Protein AF-A0A7Y2EQH0-F1 (afdb_monomer_lite)

Secondary structure (DSSP, 8-state):
----S--EEEEETTSS-EEEEEEEEEE--SS--------SSSS----S----SS---SEETTEE---EEEEEEE-HHHHHHSPSEEEEEEEEEEEEE-SSS--EEEEEEEEEEEEE----EEEES----------SS-S--EEEEEEEEEETTSEEEEEEEES---TT-TT-EEEEESSSTT-EEEEEEEEESSS-SSS-PEEE-TT-EEEEEE-BS-TT--S--EEEEEEE-S-TTTSPSS-EE--EEEEEEE-

Radius of gyration: 31.22 Å; chains: 1; bounding box: 58×55×80 Å

Structure (mmCIF, N/CA/C/O backbone):
data_AF-A0A7Y2EQH0-F1
#
_entry.id   AF-A0A7Y2EQH0-F1
#
loop_
_atom_site.group_PDB
_atom_site.id
_atom_site.type_symbol
_atom_site.label_atom_id
_atom_site.label_alt_id
_atom_site.label_comp_id
_atom_site.label_asym_id
_atom_site.label_entity_id
_atom_site.label_seq_id
_atom_site.pdbx_PDB_ins_code
_atom_site.Cartn_x
_atom_site.Cartn_y
_atom_site.Cartn_z
_atom_site.occupancy
_atom_site.B_iso_or_equiv
_atom_site.auth_seq_id
_atom_site.auth_comp_id
_atom_site.auth_asym_id
_atom_site.auth_atom_id
_atom_site.pdbx_PDB_model_num
ATOM 1 N N . MET A 1 1 ? 9.512 11.138 -44.621 1.00 32.75 1 MET A N 1
ATOM 2 C CA . MET A 1 1 ? 9.714 10.532 -43.293 1.00 32.75 1 MET A CA 1
ATOM 3 C C . MET A 1 1 ? 10.757 9.442 -43.478 1.00 32.75 1 MET A C 1
ATOM 5 O O . MET A 1 1 ? 10.488 8.490 -44.196 1.00 32.75 1 MET A O 1
ATOM 9 N N . THR A 1 2 ? 11.977 9.652 -42.990 1.00 33.66 2 THR A N 1
ATOM 10 C CA . THR A 1 2 ? 13.095 8.702 -43.129 1.00 33.66 2 THR A CA 1
ATOM 11 C C . THR A 1 2 ? 13.553 8.309 -41.736 1.00 33.66 2 THR A C 1
ATOM 13 O O . THR A 1 2 ? 14.092 9.143 -41.011 1.00 33.66 2 THR A O 1
ATOM 16 N N . THR A 1 3 ? 13.319 7.056 -41.368 1.00 39.16 3 THR A N 1
ATOM 17 C CA . THR A 1 3 ? 13.950 6.399 -40.224 1.00 39.16 3 THR A CA 1
ATOM 18 C C . THR A 1 3 ? 15.384 6.063 -40.619 1.00 39.16 3 THR A C 1
ATOM 20 O O . THR A 1 3 ? 15.598 5.401 -41.629 1.00 39.16 3 THR A O 1
ATOM 23 N N . GLY A 1 4 ? 16.379 6.557 -39.884 1.00 43.75 4 GLY A N 1
ATOM 24 C CA . GLY A 1 4 ? 17.756 6.105 -40.081 1.00 43.75 4 GLY A CA 1
ATOM 25 C C . GLY A 1 4 ? 17.911 4.691 -39.521 1.00 43.75 4 GLY A C 1
ATOM 26 O O . GLY A 1 4 ? 17.622 4.480 -38.348 1.00 43.75 4 GLY A O 1
ATOM 27 N N . ASP A 1 5 ? 18.400 3.744 -40.324 1.00 42.84 5 ASP A N 1
ATOM 28 C CA . ASP A 1 5 ? 18.557 2.315 -39.974 1.00 42.84 5 ASP A CA 1
ATOM 29 C C . ASP A 1 5 ? 19.666 2.020 -38.933 1.00 42.84 5 ASP A C 1
ATOM 31 O O . ASP A 1 5 ? 20.125 0.887 -38.779 1.00 42.84 5 ASP A O 1
ATOM 35 N N . GLY A 1 6 ? 20.127 3.030 -38.191 1.00 53.28 6 GLY A N 1
ATOM 36 C CA . GLY A 1 6 ? 20.998 2.826 -37.039 1.00 53.28 6 GLY A CA 1
ATOM 37 C C . GLY A 1 6 ? 20.164 2.418 -35.830 1.00 53.28 6 GLY A C 1
ATOM 38 O O . GLY A 1 6 ? 19.443 3.250 -35.287 1.00 53.28 6 GLY A O 1
ATO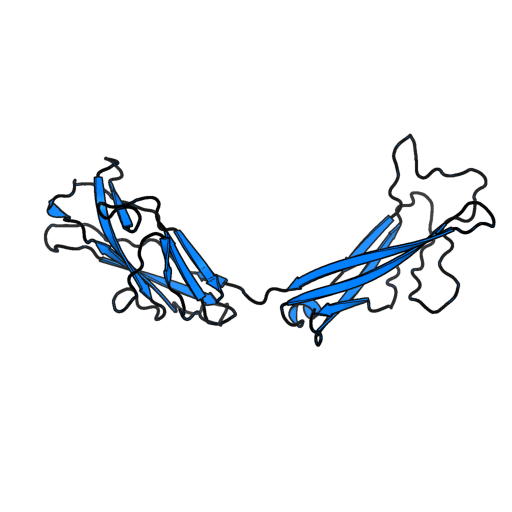M 39 N N . GLN A 1 7 ? 20.262 1.164 -35.383 1.00 63.31 7 GLN A N 1
ATOM 40 C CA . GLN A 1 7 ? 19.663 0.755 -34.110 1.00 63.31 7 GLN A CA 1
ATOM 41 C C . GLN A 1 7 ? 20.407 1.445 -32.963 1.00 63.31 7 GLN A C 1
ATOM 43 O O . GLN A 1 7 ? 21.498 1.027 -32.570 1.00 63.31 7 GLN A O 1
ATOM 48 N N . PHE A 1 8 ? 19.835 2.525 -32.435 1.00 81.81 8 PHE A N 1
ATOM 49 C CA . PHE A 1 8 ? 20.315 3.115 -31.196 1.00 81.81 8 PHE A CA 1
ATOM 50 C C . PHE A 1 8 ? 19.931 2.211 -30.028 1.00 81.81 8 PHE A C 1
ATOM 52 O O . PHE A 1 8 ? 18.927 1.503 -30.089 1.00 81.81 8 PHE A O 1
ATOM 59 N N . GLN A 1 9 ? 20.738 2.203 -28.969 1.00 89.00 9 GLN A N 1
ATOM 60 C CA . GLN A 1 9 ? 20.537 1.299 -27.840 1.00 89.00 9 GLN A CA 1
ATOM 61 C C . GLN A 1 9 ? 20.786 2.023 -26.522 1.00 89.00 9 GLN A C 1
ATOM 63 O O . GLN A 1 9 ? 21.746 2.787 -26.385 1.00 89.00 9 GLN A O 1
ATOM 68 N N . LEU A 1 10 ? 19.934 1.756 -25.538 1.00 89.12 10 LEU A N 1
ATOM 69 C CA . LEU A 1 10 ? 20.238 2.026 -24.141 1.00 89.12 10 LEU A CA 1
ATOM 70 C C . LEU A 1 10 ? 20.880 0.774 -23.544 1.00 89.12 10 LEU A C 1
ATOM 72 O O . LEU A 1 10 ? 20.376 -0.329 -23.739 1.00 89.12 10 LEU A O 1
ATOM 76 N N . SER A 1 11 ? 21.976 0.937 -22.811 1.00 91.50 11 SER A N 1
ATOM 77 C CA . SER A 1 11 ? 22.664 -0.165 -22.132 1.00 91.50 11 SER A CA 1
ATOM 78 C C . SER A 1 11 ? 22.353 -0.144 -20.645 1.00 91.50 11 SER A C 1
ATOM 80 O O . SER A 1 11 ? 22.449 0.911 -20.017 1.00 91.50 11 SER A O 1
ATOM 82 N N . ARG A 1 12 ? 22.022 -1.300 -20.067 1.00 90.56 12 ARG A N 1
ATOM 83 C CA . ARG A 1 12 ? 21.821 -1.423 -18.619 1.00 90.56 12 ARG A CA 1
ATOM 84 C C . ARG A 1 12 ? 23.116 -1.100 -17.868 1.00 90.56 12 ARG A C 1
ATOM 86 O O . ARG A 1 12 ? 24.193 -1.585 -18.222 1.00 90.56 12 ARG A O 1
ATOM 93 N N . THR A 1 13 ? 23.016 -0.320 -16.804 1.00 85.00 13 THR A N 1
ATOM 94 C CA . THR A 1 13 ? 24.108 -0.035 -15.871 1.00 85.00 13 THR A CA 1
ATOM 95 C C . THR A 1 13 ? 24.498 -1.348 -15.189 1.00 85.00 13 THR A C 1
ATOM 97 O O . THR A 1 13 ? 23.667 -1.989 -14.555 1.00 85.00 13 THR A O 1
ATOM 100 N N . GLY A 1 14 ? 25.739 -1.801 -15.384 1.00 79.44 14 GLY A N 1
ATOM 101 C CA . GLY A 1 14 ? 26.187 -3.138 -14.959 1.00 79.44 14 GLY A CA 1
ATOM 102 C C . GLY A 1 14 ? 26.126 -4.226 -16.045 1.00 79.44 14 GLY A C 1
ATOM 103 O O . GLY A 1 14 ? 26.606 -5.331 -15.812 1.00 79.44 14 GLY A O 1
ATOM 104 N N . GLY A 1 15 ? 25.626 -3.909 -17.248 1.00 82.25 15 GLY A N 1
ATOM 105 C CA . GLY A 1 15 ? 25.711 -4.751 -18.448 1.00 82.25 15 GLY A CA 1
ATOM 106 C C . GLY A 1 15 ? 24.555 -5.740 -18.668 1.00 82.25 15 GLY A C 1
ATOM 107 O O . GLY A 1 15 ? 23.606 -5.833 -17.890 1.00 82.25 15 GLY A O 1
ATOM 108 N N . GLY A 1 16 ? 24.639 -6.479 -19.781 1.00 74.69 16 GLY A N 1
ATOM 109 C CA . GLY A 1 16 ? 23.844 -7.684 -20.063 1.00 74.69 16 GLY A CA 1
ATOM 110 C C . GLY A 1 16 ? 22.482 -7.495 -20.742 1.00 74.69 16 GLY A C 1
ATOM 111 O O . GLY A 1 16 ? 22.000 -8.439 -21.356 1.00 74.69 16 GLY A O 1
ATOM 112 N N . SER A 1 17 ? 21.878 -6.306 -20.690 1.00 87.31 17 SER A N 1
ATOM 113 C CA . SER A 1 17 ? 20.599 -6.019 -21.359 1.00 87.31 17 SER A CA 1
ATOM 114 C C . SER A 1 17 ? 20.679 -4.714 -22.145 1.00 87.31 17 SER A C 1
ATOM 116 O O . SER A 1 17 ? 21.280 -3.739 -21.678 1.00 87.31 17 SER A O 1
ATOM 118 N N . ILE A 1 18 ? 20.070 -4.707 -23.330 1.00 90.94 18 ILE A N 1
ATOM 119 C CA . ILE A 1 18 ? 19.965 -3.544 -24.211 1.00 90.94 18 ILE A CA 1
ATOM 120 C C . ILE A 1 18 ? 18.497 -3.273 -24.535 1.00 90.94 18 ILE A C 1
ATOM 122 O O . ILE A 1 18 ? 17.723 -4.209 -24.714 1.00 90.94 18 ILE A O 1
ATOM 126 N N . ILE A 1 19 ? 18.129 -1.997 -24.626 1.00 90.69 19 ILE A N 1
ATOM 127 C CA . ILE A 1 19 ? 16.823 -1.567 -25.137 1.00 90.69 19 ILE A CA 1
ATOM 128 C C . ILE A 1 19 ? 17.070 -0.820 -26.446 1.00 90.69 19 ILE A C 1
ATOM 130 O O . ILE A 1 19 ? 17.634 0.281 -26.399 1.00 90.69 19 ILE A O 1
ATOM 134 N N . PRO A 1 20 ? 16.712 -1.391 -27.609 1.00 90.56 20 PRO A N 1
ATOM 135 C CA . PRO A 1 20 ? 16.771 -0.656 -28.860 1.00 90.56 20 PRO A CA 1
ATOM 136 C C . PRO A 1 20 ? 15.763 0.501 -28.854 1.00 90.56 20 PRO A C 1
ATOM 138 O O . PRO A 1 20 ? 14.683 0.421 -28.266 1.00 90.56 20 PRO A O 1
ATOM 141 N N . PHE A 1 21 ? 16.119 1.590 -29.526 1.00 86.06 21 PHE A N 1
ATOM 142 C CA . PHE A 1 21 ? 15.219 2.705 -29.781 1.00 86.06 21 PHE A CA 1
ATOM 143 C C . PHE A 1 21 ? 15.450 3.282 -31.176 1.00 86.06 21 PHE A C 1
ATOM 145 O O . PHE A 1 21 ? 16.545 3.203 -31.738 1.00 86.06 21 PHE A O 1
ATOM 152 N N . ALA A 1 22 ? 14.405 3.883 -31.729 1.00 84.88 22 ALA A N 1
ATOM 153 C CA . ALA A 1 22 ? 14.466 4.640 -32.966 1.00 84.88 22 ALA A CA 1
ATOM 154 C C . ALA A 1 22 ? 14.470 6.140 -32.665 1.00 84.88 22 ALA A C 1
ATOM 156 O O . ALA A 1 22 ? 13.914 6.596 -31.662 1.00 84.88 22 ALA A O 1
ATOM 157 N N . LEU A 1 23 ? 15.086 6.909 -33.557 1.00 81.12 23 LEU A N 1
ATOM 158 C CA . LEU A 1 23 ? 14.986 8.360 -33.557 1.00 81.12 23 LEU A CA 1
ATOM 159 C C . LEU A 1 23 ? 14.193 8.809 -34.772 1.00 81.12 23 LEU A C 1
ATOM 161 O O . LEU A 1 23 ? 14.465 8.403 -35.901 1.00 81.12 23 LEU A O 1
ATOM 165 N N . GLU A 1 24 ? 13.249 9.697 -34.525 1.00 79.69 24 GLU A N 1
ATOM 166 C CA . GLU A 1 24 ? 12.546 10.447 -35.544 1.00 79.69 24 GLU A CA 1
ATOM 167 C C . GLU A 1 24 ? 12.995 11.902 -35.470 1.00 79.69 24 GLU A C 1
ATOM 169 O O . GLU A 1 24 ? 13.110 12.473 -34.385 1.00 79.69 24 GLU A O 1
ATOM 174 N N . TYR A 1 25 ? 13.264 12.501 -36.625 1.00 72.81 25 TYR A N 1
ATOM 175 C CA . TYR A 1 25 ? 13.574 13.917 -36.726 1.00 72.81 25 TYR A CA 1
ATOM 176 C C . TYR A 1 25 ? 12.530 14.614 -37.577 1.00 72.81 25 TYR A C 1
ATOM 178 O O . TYR A 1 25 ? 12.295 14.238 -38.726 1.00 72.81 25 TYR A O 1
ATOM 186 N N . GLU A 1 26 ? 11.959 15.663 -37.014 1.00 68.19 26 GLU A N 1
ATOM 187 C CA . GLU A 1 26 ? 11.066 16.577 -37.693 1.00 68.19 26 GLU A CA 1
ATOM 188 C C . GLU A 1 26 ? 11.776 17.919 -37.843 1.00 68.19 26 GLU A C 1
ATOM 190 O O . GLU A 1 26 ? 12.350 18.444 -36.889 1.00 68.19 26 GLU A O 1
ATOM 195 N N . TRP A 1 27 ? 11.761 18.466 -39.054 1.00 64.56 27 TRP A N 1
ATOM 196 C CA . TRP A 1 27 ? 12.275 19.798 -39.340 1.00 64.56 27 TRP A CA 1
ATOM 197 C C . TRP A 1 27 ? 11.090 20.717 -39.615 1.00 64.56 27 TRP A C 1
ATOM 199 O O . TRP A 1 27 ? 10.295 20.443 -40.516 1.00 64.56 27 TRP A O 1
ATOM 209 N N . PHE A 1 28 ? 10.975 21.796 -38.846 1.00 59.00 28 PHE A N 1
ATOM 210 C CA . PHE A 1 28 ? 9.910 22.780 -39.001 1.00 59.00 28 PHE A CA 1
ATOM 211 C C . PHE A 1 28 ? 10.393 23.887 -39.941 1.00 59.00 28 PHE A C 1
ATOM 213 O O . PHE A 1 28 ? 10.711 24.986 -39.497 1.00 59.00 28 PHE A O 1
ATOM 220 N N . ASP A 1 29 ? 10.483 23.593 -41.240 1.00 54.00 29 ASP A N 1
ATOM 221 C CA . ASP A 1 29 ? 10.538 24.657 -42.244 1.00 54.00 29 ASP A CA 1
ATOM 222 C C . ASP A 1 29 ? 9.148 24.844 -42.839 1.00 54.00 29 ASP A C 1
ATOM 224 O O . ASP A 1 29 ? 8.619 23.962 -43.513 1.00 54.00 29 ASP A O 1
ATOM 228 N N . ASP A 1 30 ? 8.641 26.068 -42.736 1.00 42.00 30 ASP A N 1
ATOM 229 C CA . ASP A 1 30 ? 7.613 26.608 -43.634 1.00 42.00 30 ASP A CA 1
ATOM 230 C C . ASP A 1 30 ? 8.189 26.875 -45.055 1.00 42.00 30 ASP A C 1
ATOM 232 O O . ASP A 1 30 ? 7.669 27.666 -45.840 1.00 42.00 30 ASP A O 1
ATOM 236 N N . VAL A 1 31 ? 9.323 26.245 -45.403 1.00 38.50 31 VAL A N 1
ATOM 237 C CA . VAL A 1 31 ? 10.079 26.441 -46.646 1.00 38.50 31 VAL A CA 1
ATOM 238 C C . VAL A 1 31 ? 10.656 25.107 -47.150 1.00 38.50 31 VAL A C 1
ATOM 240 O O . VAL A 1 31 ? 11.815 24.779 -46.948 1.00 38.50 31 VAL A O 1
ATOM 243 N N . SER A 1 32 ? 9.813 24.331 -47.832 1.00 36.38 32 SER A N 1
ATOM 244 C CA . SER A 1 32 ? 10.153 23.296 -48.829 1.00 36.38 32 SER A CA 1
ATOM 245 C C . SER A 1 32 ? 11.468 22.496 -48.654 1.00 36.38 32 SER A C 1
ATOM 247 O O . SER A 1 32 ? 12.513 22.865 -49.187 1.00 36.38 32 SER A O 1
ATOM 249 N N . SER A 1 33 ? 11.328 21.316 -48.039 1.00 40.91 33 SER A N 1
ATOM 250 C CA . SER A 1 33 ? 11.958 20.023 -48.379 1.00 40.91 33 SER A CA 1
ATOM 251 C C . SER A 1 33 ? 13.473 19.948 -48.653 1.00 40.91 33 SER A C 1
ATOM 253 O O . SER A 1 33 ? 13.900 20.218 -49.771 1.00 40.91 33 SER A O 1
ATOM 255 N N . THR A 1 34 ? 14.220 19.350 -47.714 1.00 37.25 34 THR A N 1
ATOM 256 C CA . THR A 1 34 ? 15.102 18.175 -47.940 1.00 37.25 34 THR A CA 1
ATOM 257 C C . THR A 1 34 ? 15.539 17.579 -46.590 1.00 37.25 34 THR A C 1
ATOM 259 O O . THR A 1 34 ? 16.154 18.288 -45.797 1.00 37.25 34 THR A O 1
ATOM 262 N N . THR A 1 35 ? 15.290 16.290 -46.333 1.00 36.34 35 THR A N 1
ATOM 263 C CA . THR A 1 35 ? 15.735 15.591 -45.106 1.00 36.34 35 THR A CA 1
ATOM 264 C C . THR A 1 35 ? 16.204 14.167 -45.422 1.00 36.34 35 THR A C 1
ATOM 266 O O . THR A 1 35 ? 15.447 13.383 -45.985 1.00 36.34 35 THR A O 1
ATOM 269 N N . GLU A 1 36 ? 17.435 13.831 -45.023 1.00 35.25 36 GLU A N 1
ATOM 270 C CA . GLU A 1 36 ? 17.973 12.462 -44.956 1.00 35.25 36 GLU A CA 1
ATOM 271 C C . GLU A 1 36 ? 18.822 12.345 -43.679 1.00 35.25 36 GLU A C 1
ATOM 273 O O . GLU A 1 36 ? 19.798 13.066 -43.527 1.00 35.25 36 GLU A O 1
ATOM 278 N N . ILE A 1 37 ? 18.478 11.480 -42.723 1.00 39.19 37 ILE A N 1
ATOM 279 C CA . ILE A 1 37 ? 19.344 11.225 -41.558 1.00 39.19 37 ILE A CA 1
ATOM 280 C C . ILE A 1 37 ? 20.271 10.066 -41.915 1.00 39.19 37 ILE A C 1
ATOM 282 O O . ILE A 1 37 ? 19.839 8.917 -41.943 1.00 39.19 37 ILE A O 1
ATOM 286 N N . LEU A 1 38 ? 21.550 10.347 -42.164 1.00 38.31 38 LEU A N 1
ATOM 287 C CA . LEU A 1 38 ? 22.541 9.292 -42.365 1.00 38.31 38 LEU A CA 1
ATOM 288 C C . LEU A 1 38 ? 23.026 8.743 -41.022 1.00 38.31 38 LEU A C 1
ATOM 290 O O . LEU A 1 38 ? 23.685 9.439 -40.244 1.00 38.31 38 LEU A O 1
ATOM 294 N N . GLY A 1 39 ? 22.744 7.460 -40.792 1.00 35.41 39 GLY A N 1
ATOM 295 C CA . GLY A 1 39 ? 23.535 6.628 -39.892 1.00 35.41 39 GLY A CA 1
ATOM 296 C C . GLY A 1 39 ? 24.994 6.622 -40.359 1.00 35.41 39 GLY A C 1
ATOM 297 O O . GLY A 1 39 ? 25.288 6.573 -41.552 1.00 35.41 39 GLY A O 1
ATOM 298 N N . TYR A 1 40 ? 25.922 6.754 -39.419 1.00 35.78 40 TYR A N 1
ATOM 299 C CA . TYR A 1 40 ? 27.347 6.918 -39.695 1.00 35.78 40 TYR A CA 1
ATOM 300 C C . TYR A 1 40 ? 27.925 5.766 -40.543 1.00 35.78 40 TYR A C 1
ATOM 302 O O . TYR A 1 40 ? 28.052 4.652 -40.046 1.00 35.78 40 TYR A O 1
ATOM 310 N N . ASN A 1 41 ? 28.309 6.064 -41.796 1.00 32.00 41 ASN A N 1
ATOM 311 C CA . ASN A 1 41 ? 29.574 5.643 -42.441 1.00 32.00 41 ASN A CA 1
ATOM 312 C C . ASN A 1 41 ? 29.796 6.202 -43.869 1.00 32.00 41 ASN A C 1
ATOM 314 O O . ASN A 1 41 ? 30.692 5.738 -44.573 1.00 32.00 41 ASN A O 1
ATOM 318 N N . THR A 1 42 ? 29.069 7.238 -44.305 1.00 32.38 42 THR A N 1
ATOM 319 C CA . THR A 1 42 ? 29.360 7.950 -45.566 1.00 32.38 42 THR A CA 1
ATOM 320 C C . THR A 1 42 ? 29.568 9.460 -45.339 1.00 32.38 42 THR A C 1
ATOM 322 O O . THR A 1 42 ? 28.949 10.035 -44.442 1.00 32.38 42 THR A O 1
ATOM 325 N N . PRO A 1 43 ? 30.459 10.145 -46.091 1.00 33.47 43 PRO A N 1
ATOM 326 C CA . PRO A 1 43 ? 30.880 11.523 -45.796 1.00 33.47 43 PRO A CA 1
ATOM 327 C C . PRO A 1 43 ? 29.872 12.631 -46.148 1.00 33.47 43 PRO A C 1
ATOM 329 O O . PRO A 1 43 ? 30.254 13.799 -46.153 1.00 33.47 43 PRO A O 1
ATOM 332 N N . SER A 1 44 ? 28.614 12.328 -46.461 1.00 35.06 44 SER A N 1
ATOM 333 C CA . SER A 1 44 ? 27.690 13.302 -47.056 1.00 35.06 44 SER A CA 1
ATOM 334 C C . SER A 1 44 ? 26.399 13.450 -46.260 1.00 35.06 44 SER A C 1
ATOM 336 O O . SER A 1 44 ? 25.344 13.056 -46.733 1.00 35.06 44 SER A O 1
ATOM 338 N N . ALA A 1 45 ? 26.475 14.037 -45.061 1.00 37.56 45 ALA A N 1
ATOM 339 C CA . ALA A 1 45 ? 25.287 14.510 -44.341 1.00 37.56 45 ALA A CA 1
ATOM 340 C C . ALA A 1 45 ? 24.409 15.398 -45.254 1.00 37.56 45 ALA A C 1
ATOM 342 O O . ALA A 1 45 ? 24.965 16.122 -46.089 1.00 37.56 45 ALA A O 1
ATOM 343 N N . PRO A 1 46 ? 23.071 15.391 -45.095 1.00 37.38 46 PRO A N 1
ATOM 344 C CA . PRO A 1 46 ? 22.194 16.281 -45.848 1.00 37.38 46 PRO A CA 1
ATOM 345 C C . PRO A 1 46 ? 22.658 17.727 -45.652 1.00 37.38 46 PRO A C 1
ATOM 347 O O . PRO A 1 46 ? 22.944 18.176 -44.538 1.00 37.38 46 PRO A O 1
ATOM 350 N N . HIS A 1 47 ? 22.764 18.456 -46.756 1.00 35.34 47 HIS A N 1
ATOM 351 C CA . HIS A 1 47 ? 23.097 19.871 -46.750 1.00 35.34 47 HIS A CA 1
ATOM 352 C C . HIS A 1 47 ? 22.034 20.660 -45.971 1.00 35.34 47 HIS A C 1
ATOM 354 O O . HIS A 1 47 ? 21.000 21.029 -46.518 1.00 35.34 47 HIS A O 1
ATOM 360 N N . MET A 1 48 ? 22.308 20.975 -44.705 1.00 41.62 48 MET A N 1
ATOM 361 C CA . MET A 1 48 ? 21.563 22.001 -43.980 1.00 41.62 48 MET A CA 1
ATOM 362 C C . MET A 1 48 ? 22.040 23.377 -44.463 1.00 41.62 48 MET A C 1
ATOM 364 O O . MET A 1 48 ? 23.153 23.805 -44.161 1.00 41.62 48 MET A O 1
ATOM 368 N N . GLY A 1 49 ? 21.208 24.058 -45.253 1.00 39.56 49 GLY A N 1
ATOM 369 C CA . GLY A 1 49 ? 21.361 25.485 -45.544 1.00 39.56 49 GLY A CA 1
ATOM 370 C C . GLY A 1 49 ? 22.424 25.843 -46.585 1.00 39.56 49 GLY A C 1
ATOM 371 O O . GLY A 1 49 ? 23.358 26.596 -46.312 1.00 39.56 49 GLY A O 1
ATOM 372 N N . GLY A 1 50 ? 22.250 25.383 -47.825 1.00 34.28 50 GLY A N 1
ATOM 373 C CA . GLY A 1 50 ? 22.841 26.073 -48.971 1.00 34.28 50 GLY A CA 1
ATOM 374 C C . GLY A 1 50 ? 22.185 27.447 -49.141 1.00 34.28 50 GLY A C 1
ATOM 375 O O . GLY A 1 50 ? 20.994 27.530 -49.419 1.00 34.28 50 GLY A O 1
ATOM 376 N N . LYS A 1 51 ? 22.965 28.517 -48.944 1.00 36.88 51 LYS A N 1
ATOM 377 C CA . LYS A 1 51 ? 22.620 29.933 -49.173 1.00 36.88 51 LYS A CA 1
ATOM 378 C C . LYS A 1 51 ? 21.507 30.147 -50.218 1.00 36.88 51 LYS A C 1
ATOM 380 O O . LYS A 1 51 ? 21.759 30.033 -51.415 1.00 36.88 51 LYS A O 1
ATOM 385 N N . ARG A 1 52 ? 20.359 30.683 -49.794 1.00 39.94 52 ARG A N 1
ATOM 386 C CA . ARG A 1 52 ? 19.824 31.847 -50.514 1.00 39.94 52 ARG A CA 1
ATOM 387 C C . ARG A 1 52 ? 20.551 33.073 -49.976 1.00 39.94 52 ARG A C 1
ATOM 389 O O . ARG A 1 52 ? 20.810 33.180 -48.782 1.00 39.94 52 ARG A O 1
ATOM 396 N N . SER A 1 53 ? 20.966 33.947 -50.876 1.00 39.88 53 SER A N 1
ATOM 397 C CA . SER A 1 53 ? 21.828 35.113 -50.658 1.00 39.88 53 SER A CA 1
ATOM 398 C C . SER A 1 53 ? 21.149 36.242 -49.862 1.00 39.88 53 SER A C 1
ATOM 400 O O . SER A 1 53 ? 21.136 37.389 -50.290 1.00 39.88 53 SER A O 1
ATOM 402 N N . GLY A 1 54 ? 20.574 35.918 -48.709 1.00 40.66 54 GLY A N 1
ATOM 403 C CA . GLY A 1 54 ? 19.950 36.829 -47.760 1.00 40.66 54 GLY A CA 1
ATOM 404 C C . GLY A 1 54 ? 19.745 36.039 -46.478 1.00 40.66 54 GLY A C 1
ATOM 405 O O . GLY A 1 54 ? 18.950 35.106 -46.466 1.00 40.66 54 GLY A O 1
ATOM 406 N N . GLY A 1 55 ? 20.550 36.321 -45.453 1.00 41.34 55 GLY A N 1
ATOM 407 C CA . GLY A 1 55 ? 20.590 35.532 -44.225 1.00 41.34 55 GLY A CA 1
ATOM 408 C C . GLY A 1 55 ? 19.203 35.386 -43.612 1.00 41.34 55 GLY A C 1
ATOM 409 O O . GLY A 1 55 ? 18.650 36.355 -43.097 1.00 41.34 55 GLY A O 1
ATOM 410 N N . ILE A 1 56 ? 18.656 34.172 -43.654 1.00 46.12 56 ILE A N 1
ATOM 411 C CA . ILE A 1 56 ? 17.519 33.813 -42.818 1.00 46.12 56 ILE A CA 1
ATOM 412 C C . ILE A 1 56 ? 18.095 33.717 -41.410 1.00 46.12 56 ILE A C 1
ATOM 414 O O . ILE A 1 56 ? 18.692 32.716 -41.020 1.00 46.12 56 ILE A O 1
ATOM 418 N N . ASN A 1 57 ? 18.006 34.824 -40.675 1.00 47.00 57 ASN A N 1
ATOM 419 C CA . ASN A 1 57 ? 18.112 34.786 -39.229 1.00 47.00 57 ASN A CA 1
ATOM 420 C C . ASN A 1 57 ? 17.103 33.737 -38.745 1.00 47.00 57 ASN A C 1
ATOM 422 O O . ASN A 1 57 ? 15.931 33.826 -39.106 1.00 47.00 57 ASN A O 1
ATOM 426 N N . CYS A 1 58 ? 17.510 32.810 -37.872 1.00 50.34 58 CYS A N 1
ATOM 427 C CA . CYS A 1 58 ? 16.596 31.955 -37.090 1.00 50.34 58 CYS A CA 1
ATOM 428 C C . CYS A 1 58 ? 15.776 32.777 -36.066 1.00 50.34 58 CYS A C 1
ATOM 430 O O . CYS A 1 58 ? 15.509 32.338 -34.950 1.00 50.34 58 CYS A O 1
ATOM 432 N N . ASN A 1 59 ? 15.470 34.022 -36.421 1.00 45.84 59 ASN A N 1
ATOM 433 C CA . ASN A 1 59 ? 14.821 35.045 -35.642 1.00 45.84 59 ASN A CA 1
ATOM 434 C C . ASN A 1 59 ? 13.839 35.751 -36.582 1.00 45.84 59 ASN A C 1
ATOM 436 O O . ASN A 1 59 ? 14.158 36.780 -37.185 1.00 45.84 59 ASN A O 1
ATOM 440 N N . ILE A 1 60 ? 12.671 35.144 -36.776 1.00 52.81 60 ILE A N 1
ATOM 441 C CA . ILE A 1 60 ? 11.582 35.775 -37.516 1.00 52.81 60 ILE A CA 1
ATOM 442 C C . ILE A 1 60 ? 10.885 36.694 -36.508 1.00 52.81 60 ILE A C 1
ATOM 444 O O . ILE A 1 60 ? 10.369 36.239 -35.491 1.00 52.81 60 ILE A O 1
ATOM 448 N N . ASN A 1 61 ? 10.928 38.007 -36.747 1.00 51.44 61 ASN A N 1
ATOM 449 C CA . ASN A 1 61 ? 10.276 39.026 -35.910 1.00 51.44 61 ASN A CA 1
ATOM 450 C C . ASN A 1 61 ? 10.660 39.003 -34.414 1.00 51.44 61 ASN A C 1
ATOM 452 O O . ASN A 1 61 ? 9.811 39.206 -33.551 1.00 51.44 61 ASN A O 1
ATOM 456 N N . GLY A 1 62 ? 11.930 38.750 -34.082 1.00 54.03 62 GLY A N 1
ATOM 457 C CA . GLY A 1 62 ? 12.390 38.759 -32.684 1.00 54.03 62 GLY A CA 1
ATOM 458 C C . GLY A 1 62 ? 12.031 37.500 -31.884 1.00 54.03 62 GLY A C 1
ATOM 459 O O . GLY A 1 62 ? 12.339 37.438 -30.695 1.00 54.03 62 GLY A O 1
ATOM 460 N N . THR A 1 63 ? 11.430 36.497 -32.531 1.00 46.75 63 THR A N 1
ATOM 461 C CA . THR A 1 63 ? 11.147 35.192 -31.932 1.00 46.75 63 THR A CA 1
ATOM 462 C C . THR A 1 63 ? 12.124 34.161 -32.488 1.00 46.75 63 THR A C 1
ATOM 464 O O . THR A 1 63 ? 12.221 33.966 -33.703 1.00 46.75 63 THR A O 1
ATOM 467 N N . ARG A 1 64 ? 12.868 33.505 -31.592 1.00 50.94 64 ARG A N 1
ATOM 468 C CA . ARG A 1 64 ? 13.762 32.399 -31.943 1.00 50.94 64 ARG A CA 1
ATOM 469 C C . ARG A 1 64 ? 12.904 31.245 -32.457 1.00 50.94 64 ARG A C 1
ATOM 471 O O . ARG A 1 64 ? 12.028 30.782 -31.736 1.00 50.94 64 ARG A O 1
ATOM 478 N N . VAL A 1 65 ? 13.131 30.831 -33.698 1.00 53.91 65 VAL A N 1
ATOM 479 C CA . VAL A 1 65 ? 12.388 29.718 -34.298 1.00 53.91 65 VAL A CA 1
ATOM 480 C C . VAL A 1 65 ? 13.177 28.441 -34.026 1.00 53.91 65 VAL A C 1
ATOM 482 O O . VAL A 1 65 ? 14.351 28.338 -34.394 1.00 53.91 65 VAL A O 1
ATOM 485 N N . ASP A 1 66 ? 12.564 27.504 -33.307 1.00 52.94 66 ASP A N 1
ATOM 486 C CA . ASP A 1 66 ? 13.114 26.166 -33.112 1.00 52.94 66 ASP A CA 1
ATOM 487 C C . ASP A 1 66 ? 12.859 25.362 -34.392 1.00 52.94 66 ASP A C 1
ATOM 489 O O . ASP A 1 66 ? 11.747 24.917 -34.654 1.00 52.94 66 ASP A O 1
ATOM 493 N N . ASN A 1 67 ? 13.890 25.197 -35.221 1.00 59.94 67 ASN A N 1
ATOM 494 C CA . ASN A 1 67 ? 13.731 24.643 -36.573 1.00 59.94 67 ASN A CA 1
ATOM 495 C C . ASN A 1 67 ? 13.650 23.105 -36.621 1.00 59.94 67 ASN A C 1
ATOM 497 O O . ASN A 1 67 ? 13.679 22.520 -37.699 1.00 59.94 67 ASN A O 1
ATOM 501 N N . GLY A 1 68 ? 13.544 22.413 -35.485 1.00 63.09 68 GLY A N 1
ATOM 502 C CA . GLY A 1 68 ? 13.333 20.969 -35.512 1.00 63.09 68 GLY A CA 1
ATOM 503 C C . GLY A 1 68 ? 13.155 20.308 -34.153 1.00 63.09 68 GLY A C 1
ATOM 5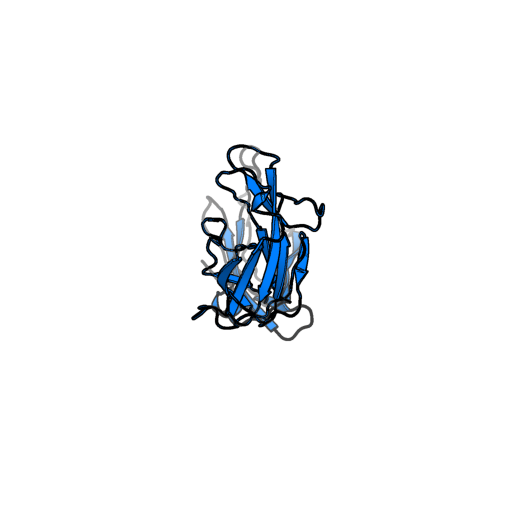04 O O . GLY A 1 68 ? 13.519 20.853 -33.112 1.00 63.09 68 GLY A O 1
ATOM 505 N N . ARG A 1 69 ? 12.616 19.092 -34.191 1.00 69.31 69 ARG A N 1
ATOM 506 C CA . ARG A 1 69 ? 12.350 18.216 -33.052 1.00 69.31 69 ARG A CA 1
ATOM 507 C C . ARG A 1 69 ? 12.964 16.846 -33.309 1.00 69.31 69 ARG A C 1
ATOM 509 O O . ARG A 1 69 ? 12.827 16.293 -34.392 1.00 69.31 69 ARG A O 1
ATOM 516 N N . VAL A 1 70 ? 13.611 16.284 -32.292 1.00 73.31 70 VAL A N 1
ATOM 517 C CA . VAL A 1 70 ? 13.995 14.866 -32.263 1.00 73.31 70 VAL A CA 1
ATOM 518 C C . VAL A 1 70 ? 13.055 14.155 -31.296 1.00 73.31 70 VAL A C 1
ATOM 520 O O . VAL A 1 70 ? 12.935 14.572 -30.144 1.00 73.31 70 VAL A O 1
ATOM 523 N N . THR A 1 71 ? 12.410 13.087 -31.748 1.00 79.25 71 THR A N 1
ATOM 524 C CA . THR A 1 71 ? 11.579 12.208 -30.923 1.00 79.25 71 THR A CA 1
ATOM 525 C C . THR A 1 71 ? 12.250 10.844 -30.825 1.00 79.25 71 THR A C 1
ATOM 527 O O . THR A 1 71 ? 12.715 10.298 -31.822 1.00 79.25 71 THR A O 1
ATOM 530 N N . MET A 1 72 ? 12.315 10.299 -29.615 1.00 83.56 72 MET A N 1
ATOM 531 C CA . MET A 1 72 ? 12.811 8.953 -29.362 1.00 83.56 72 MET A CA 1
ATOM 532 C C . MET A 1 72 ? 11.635 7.999 -29.185 1.00 83.56 72 MET A C 1
ATOM 534 O O . MET A 1 72 ? 10.724 8.281 -28.410 1.00 83.56 72 MET A O 1
ATOM 538 N N . HIS A 1 73 ? 11.695 6.860 -29.867 1.00 85.06 73 HIS A N 1
ATOM 539 C CA . HIS A 1 73 ? 10.671 5.822 -29.831 1.00 85.06 73 HIS A CA 1
ATOM 540 C C . HIS A 1 73 ? 11.273 4.519 -29.312 1.00 85.06 73 HIS A C 1
ATOM 542 O O . HIS A 1 73 ? 12.216 3.996 -29.906 1.00 85.06 73 HIS A O 1
ATOM 548 N N . ILE A 1 74 ? 10.727 3.989 -28.218 1.00 88.06 74 ILE A N 1
ATOM 549 C CA . ILE A 1 74 ? 11.045 2.650 -27.704 1.00 88.06 74 ILE A CA 1
ATOM 550 C C . ILE A 1 74 ? 9.845 1.750 -27.994 1.00 88.06 74 ILE A C 1
ATOM 552 O O . ILE A 1 74 ? 8.712 2.134 -27.708 1.00 88.06 74 ILE A O 1
ATOM 556 N N . ASN A 1 75 ? 10.079 0.559 -28.543 1.00 89.19 75 ASN A N 1
ATOM 557 C CA . ASN A 1 75 ? 9.012 -0.418 -28.735 1.00 89.19 75 ASN A CA 1
ATOM 558 C C . ASN A 1 75 ? 8.579 -1.002 -27.379 1.00 89.19 75 ASN A C 1
ATOM 560 O O . ASN A 1 75 ? 9.417 -1.388 -26.563 1.00 89.19 75 ASN A O 1
ATOM 564 N N . GLU A 1 76 ? 7.273 -1.112 -27.150 1.00 84.88 76 GLU A N 1
ATOM 565 C CA . GLU A 1 76 ? 6.711 -1.710 -25.936 1.00 84.88 76 GLU A CA 1
ATOM 566 C C . GLU A 1 76 ? 7.197 -3.150 -25.707 1.00 84.88 76 GLU A C 1
ATOM 568 O O . GLU A 1 76 ? 7.477 -3.527 -24.569 1.00 84.88 76 GLU A O 1
ATOM 573 N N . ALA A 1 77 ? 7.361 -3.944 -26.770 1.00 85.06 77 ALA A N 1
ATOM 574 C CA . ALA A 1 77 ? 7.866 -5.312 -26.673 1.00 85.06 77 ALA A CA 1
ATOM 575 C C . ALA A 1 77 ? 9.324 -5.352 -26.185 1.00 85.06 77 ALA A C 1
ATOM 577 O O . ALA A 1 77 ? 9.660 -6.159 -25.317 1.00 85.06 77 ALA A O 1
ATOM 578 N N . ASP A 1 78 ? 10.165 -4.442 -26.682 1.00 89.69 78 ASP A N 1
ATOM 579 C CA . ASP A 1 78 ? 11.568 -4.323 -26.271 1.00 89.69 78 ASP A CA 1
ATOM 580 C C . ASP A 1 78 ? 11.677 -3.842 -24.819 1.00 89.69 78 ASP A C 1
ATOM 582 O O . ASP A 1 78 ? 12.446 -4.388 -24.025 1.00 89.69 78 ASP A O 1
ATOM 586 N N . LEU A 1 79 ? 10.849 -2.862 -24.440 1.00 87.06 79 LEU A N 1
ATOM 587 C CA . LEU A 1 79 ? 10.770 -2.385 -23.064 1.00 87.06 79 LEU A CA 1
ATOM 588 C C . LEU A 1 79 ? 10.275 -3.488 -22.120 1.00 87.06 79 LEU A C 1
ATOM 590 O O . LEU A 1 79 ? 10.804 -3.636 -21.021 1.00 87.06 79 LEU A O 1
ATOM 594 N N . SER A 1 80 ? 9.302 -4.295 -22.543 1.00 81.69 80 SER A N 1
ATOM 595 C CA . SER A 1 80 ? 8.742 -5.395 -21.751 1.00 81.69 80 SER A CA 1
ATOM 596 C C . SER A 1 80 ? 9.740 -6.539 -21.560 1.00 81.69 80 SER A C 1
ATOM 598 O O . SER A 1 80 ? 9.865 -7.045 -20.445 1.00 81.69 80 SER A O 1
ATOM 600 N N . ALA A 1 81 ? 10.502 -6.890 -22.601 1.00 83.38 81 ALA A N 1
ATOM 601 C CA . ALA A 1 81 ? 11.516 -7.947 -22.566 1.00 83.38 81 ALA A CA 1
ATOM 602 C C . ALA A 1 81 ? 12.798 -7.554 -21.812 1.00 83.38 81 ALA A C 1
ATOM 604 O O . ALA A 1 81 ? 13.510 -8.423 -21.306 1.00 83.38 81 ALA A O 1
ATOM 605 N N . ALA A 1 82 ? 13.107 -6.259 -21.725 1.00 87.44 82 ALA A N 1
ATOM 606 C CA . ALA A 1 82 ? 14.291 -5.779 -21.026 1.00 87.44 82 ALA A CA 1
ATOM 607 C C . ALA A 1 82 ? 14.296 -6.144 -19.535 1.00 87.44 82 ALA A C 1
ATOM 609 O O . ALA A 1 82 ? 13.273 -6.103 -18.855 1.00 87.44 82 ALA A O 1
ATOM 610 N N . LEU A 1 83 ? 15.471 -6.456 -18.988 1.00 85.56 83 LEU A N 1
ATOM 611 C CA . LEU A 1 83 ? 15.620 -6.650 -17.544 1.00 85.56 83 LEU A CA 1
ATOM 612 C C . LEU A 1 83 ? 15.376 -5.342 -16.788 1.00 85.56 83 LEU A C 1
ATOM 614 O O . LEU A 1 83 ? 15.619 -4.255 -17.306 1.00 85.56 83 LEU A O 1
ATOM 618 N N . ASN A 1 84 ? 14.956 -5.437 -15.538 1.00 84.50 84 ASN A N 1
ATOM 619 C CA . ASN A 1 84 ? 14.740 -4.258 -14.707 1.00 84.50 84 ASN A CA 1
ATOM 620 C C . ASN A 1 84 ? 16.067 -3.597 -14.299 1.00 84.50 84 ASN A C 1
ATOM 622 O O . ASN A 1 84 ? 17.096 -4.267 -14.179 1.00 84.50 84 ASN A O 1
ATOM 626 N N . GLY A 1 85 ? 16.059 -2.286 -14.098 1.00 85.56 85 GLY A N 1
ATOM 627 C CA . GLY A 1 85 ? 17.208 -1.475 -13.702 1.00 85.56 85 GLY A CA 1
ATOM 628 C C . GLY A 1 85 ? 17.391 -0.227 -14.562 1.00 85.56 85 GLY A C 1
ATOM 629 O O . GLY A 1 85 ? 16.559 0.103 -15.409 1.00 85.56 85 GLY A O 1
ATOM 630 N N . ASP A 1 86 ? 18.512 0.453 -14.339 1.00 90.25 86 ASP A N 1
ATOM 631 C CA . ASP A 1 86 ? 18.837 1.707 -15.013 1.00 90.25 86 ASP A CA 1
ATOM 632 C C . ASP A 1 86 ? 19.529 1.469 -16.346 1.00 90.25 86 ASP A C 1
ATOM 634 O O . ASP A 1 86 ? 20.546 0.782 -16.420 1.00 90.25 86 ASP A O 1
ATOM 638 N N . TYR A 1 87 ? 19.041 2.116 -17.389 1.00 93.31 87 TYR A N 1
ATOM 639 C CA . TYR A 1 87 ? 19.590 2.101 -18.731 1.00 93.31 87 TYR A CA 1
ATOM 640 C C . TYR A 1 87 ? 20.128 3.477 -19.100 1.00 93.31 87 TYR A C 1
ATOM 642 O O . TYR A 1 87 ? 19.485 4.501 -18.862 1.00 93.31 87 TYR A O 1
ATOM 650 N N . VAL A 1 88 ? 21.308 3.499 -19.718 1.00 90.94 88 VAL A N 1
ATOM 651 C CA . VAL A 1 88 ? 21.963 4.719 -20.189 1.00 90.94 88 VAL A CA 1
ATOM 652 C C . VAL A 1 88 ? 22.314 4.581 -21.664 1.00 90.94 88 VAL A C 1
ATOM 654 O O . VAL A 1 88 ? 22.912 3.593 -22.090 1.00 90.94 88 VAL A O 1
ATOM 657 N N . GLY A 1 89 ? 21.964 5.598 -22.444 1.00 88.31 89 GLY A N 1
ATOM 658 C CA . GLY A 1 89 ? 22.411 5.776 -23.820 1.00 88.31 89 GLY A CA 1
ATOM 659 C C . GLY A 1 89 ? 23.123 7.112 -23.989 1.00 88.31 89 GLY A C 1
ATOM 660 O O . GLY A 1 89 ? 22.823 8.088 -23.297 1.00 88.31 89 GLY A O 1
ATOM 661 N N . LEU A 1 90 ? 24.069 7.161 -24.924 1.00 82.62 90 LEU A N 1
ATOM 662 C CA . LEU A 1 90 ? 24.690 8.403 -25.371 1.00 82.62 90 LEU A CA 1
ATOM 663 C C . LEU A 1 90 ? 24.325 8.629 -26.832 1.00 82.62 90 LEU A C 1
ATOM 665 O O . LEU A 1 90 ? 24.683 7.838 -27.701 1.00 82.62 90 LEU A O 1
ATOM 669 N N . LEU A 1 91 ? 23.634 9.732 -27.092 1.00 80.75 91 LEU A N 1
ATOM 670 C CA . LEU A 1 91 ? 23.335 10.195 -28.434 1.00 80.75 91 LEU A CA 1
ATOM 671 C C . LEU A 1 91 ? 24.256 11.367 -28.770 1.00 80.75 91 LEU A C 1
ATOM 673 O O . LEU A 1 91 ? 24.135 12.448 -28.196 1.00 80.75 91 LEU A O 1
ATOM 677 N N . THR A 1 92 ? 25.167 11.177 -29.720 1.00 76.12 92 THR A N 1
ATOM 678 C CA . THR A 1 92 ? 25.953 12.287 -30.267 1.00 76.12 92 THR A CA 1
ATOM 679 C C . THR A 1 92 ? 25.202 12.909 -31.435 1.00 76.12 92 THR A C 1
ATOM 681 O O . THR A 1 92 ? 25.121 12.330 -32.517 1.00 76.12 92 THR A O 1
ATOM 684 N N . VAL A 1 93 ? 24.697 14.121 -31.233 1.00 71.44 93 VAL A N 1
ATOM 685 C CA . VAL A 1 93 ? 24.094 14.934 -32.287 1.00 71.44 93 VAL A CA 1
ATOM 686 C C . VAL A 1 93 ? 25.175 15.817 -32.894 1.00 71.44 93 VAL A C 1
ATOM 688 O O . VAL A 1 93 ? 25.845 16.589 -32.202 1.00 71.44 93 VAL A O 1
ATOM 691 N N . VAL A 1 94 ? 25.365 15.695 -34.204 1.00 69.19 94 VAL A N 1
ATOM 692 C CA . VAL A 1 94 ? 26.323 16.508 -34.950 1.00 69.19 94 VAL A CA 1
ATOM 693 C C . VAL A 1 94 ? 25.558 17.534 -35.766 1.00 69.19 94 VAL A C 1
ATOM 695 O O . VAL A 1 94 ? 24.919 17.200 -36.759 1.00 69.19 94 VAL A O 1
ATOM 698 N N . HIS A 1 95 ? 25.659 18.796 -35.364 1.00 64.19 95 HIS A N 1
ATOM 699 C CA . HIS A 1 95 ? 25.121 19.909 -36.129 1.00 64.19 95 HIS A CA 1
ATOM 700 C C . HIS A 1 95 ? 26.205 20.425 -37.064 1.00 64.19 95 HIS A C 1
ATOM 702 O O . HIS A 1 95 ? 27.331 20.702 -36.640 1.00 64.19 95 HIS A O 1
ATOM 708 N N . THR A 1 96 ? 25.857 20.567 -38.336 1.00 61.00 96 THR A N 1
ATOM 709 C CA . THR A 1 96 ? 26.728 21.187 -39.332 1.00 61.00 96 THR A CA 1
ATOM 710 C C . THR A 1 96 ? 25.984 22.388 -39.889 1.00 61.00 96 THR A C 1
ATOM 712 O O . THR A 1 96 ? 24.866 22.240 -40.372 1.00 61.00 96 THR A O 1
ATOM 715 N N . GLY A 1 97 ? 26.567 23.576 -39.773 1.00 59.84 97 GLY A N 1
ATOM 716 C CA . GLY A 1 97 ? 25.963 24.816 -40.253 1.00 59.84 97 GLY A CA 1
ATOM 717 C C . GLY A 1 97 ? 27.020 25.891 -40.471 1.00 59.84 97 GLY A C 1
ATOM 718 O O . GLY A 1 97 ? 28.115 25.824 -39.915 1.00 59.84 97 GLY A O 1
ATOM 719 N N . GLY A 1 98 ? 26.729 26.879 -41.311 1.00 53.84 98 GLY A N 1
ATOM 720 C CA . GLY A 1 98 ? 27.669 27.961 -41.589 1.00 53.84 98 GLY A CA 1
ATOM 721 C C . GLY A 1 98 ? 27.248 28.823 -42.772 1.00 53.84 98 GLY A C 1
ATOM 722 O O . GLY A 1 98 ? 26.428 28.421 -43.593 1.00 53.84 98 GLY A O 1
ATOM 723 N N . ILE A 1 99 ? 27.814 30.027 -42.865 1.00 47.81 99 ILE A N 1
ATOM 724 C CA . ILE A 1 99 ? 27.582 30.948 -43.982 1.00 47.81 99 ILE A CA 1
ATOM 725 C C . ILE A 1 99 ? 28.838 30.955 -44.865 1.00 47.81 99 ILE A C 1
ATOM 727 O O . ILE A 1 99 ? 29.881 31.470 -44.476 1.00 47.81 99 ILE A O 1
ATOM 731 N N . GLY A 1 100 ? 28.741 30.422 -46.087 1.00 51.56 100 GLY A N 1
ATOM 732 C CA . GLY A 1 100 ? 29.861 30.365 -47.044 1.00 51.56 100 GLY A CA 1
ATOM 733 C C . GLY A 1 100 ? 30.637 29.046 -46.987 1.00 51.56 100 GLY A C 1
ATOM 734 O O . GLY A 1 100 ? 30.065 28.023 -46.638 1.00 51.56 100 GLY A O 1
ATOM 735 N N . MET A 1 101 ? 31.926 29.055 -47.355 1.00 44.78 101 MET A N 1
ATOM 736 C CA . MET A 1 101 ? 32.787 27.854 -47.315 1.00 44.78 101 MET A CA 1
ATOM 737 C C . MET A 1 101 ? 33.238 27.470 -45.892 1.00 44.78 101 MET A C 1
ATOM 739 O O . MET A 1 101 ? 33.932 26.475 -45.718 1.00 44.78 101 MET A O 1
ATOM 743 N N . SER A 1 102 ? 32.865 28.250 -44.872 1.00 50.94 102 SER A N 1
ATOM 744 C CA . SER A 1 102 ? 33.216 27.975 -43.479 1.00 50.94 102 SER A CA 1
ATOM 745 C C . SER A 1 102 ? 32.093 27.171 -42.825 1.00 50.94 102 SER A C 1
ATOM 747 O O . SER A 1 102 ? 31.075 27.731 -42.415 1.00 50.94 102 SER A O 1
ATOM 749 N N . GLN A 1 103 ? 32.247 25.847 -42.789 1.00 58.03 103 GLN A N 1
ATOM 750 C CA . GLN A 1 103 ? 31.349 24.960 -42.051 1.00 58.03 103 GLN A CA 1
ATOM 751 C C . GLN A 1 103 ? 31.787 24.906 -40.587 1.00 58.03 103 GLN A C 1
ATOM 753 O O . GLN A 1 103 ? 32.912 24.511 -40.285 1.00 58.03 103 GLN A O 1
ATOM 758 N N . VAL A 1 104 ? 30.891 25.265 -39.670 1.00 57.62 104 VAL A N 1
ATOM 759 C CA . VAL A 1 104 ? 31.068 24.993 -38.245 1.00 57.62 104 VAL A CA 1
ATOM 760 C C . VAL A 1 104 ? 30.399 23.661 -37.941 1.00 57.62 104 VAL A C 1
ATOM 762 O O . VAL A 1 104 ? 29.232 23.436 -38.270 1.00 57.62 104 VAL A O 1
ATOM 765 N N . ARG A 1 105 ? 31.162 22.765 -37.316 1.00 66.75 105 ARG A N 1
ATOM 766 C CA . ARG A 1 105 ? 30.675 21.470 -36.854 1.00 66.75 105 ARG A CA 1
ATOM 767 C C . ARG A 1 105 ? 30.639 21.471 -35.336 1.00 66.75 105 ARG A C 1
ATOM 769 O O . ARG A 1 105 ? 31.688 21.446 -34.698 1.00 66.75 105 ARG A O 1
ATOM 776 N N . THR A 1 106 ? 29.440 21.457 -34.773 1.00 67.00 106 THR A N 1
ATOM 777 C CA . THR A 1 106 ? 29.240 21.352 -33.326 1.00 67.00 106 THR A CA 1
ATOM 778 C C . THR A 1 106 ? 28.776 19.945 -32.999 1.00 67.00 106 THR A C 1
ATOM 780 O O . THR A 1 106 ? 27.874 19.413 -33.647 1.00 67.00 106 THR A O 1
ATOM 783 N N . ARG A 1 107 ? 29.399 19.324 -31.997 1.00 71.56 107 ARG A N 1
ATOM 784 C CA . ARG A 1 107 ? 28.962 18.034 -31.463 1.00 71.56 107 ARG A CA 1
ATOM 785 C C . ARG A 1 107 ? 28.356 18.247 -30.089 1.00 71.56 107 ARG A C 1
ATOM 787 O O . ARG A 1 107 ? 29.028 18.779 -29.212 1.00 71.56 107 ARG A O 1
ATOM 794 N N . ASN A 1 108 ? 27.125 17.792 -29.918 1.00 68.81 108 ASN A N 1
ATOM 795 C CA . ASN A 1 108 ? 26.446 17.750 -28.634 1.00 68.81 108 ASN A CA 1
ATOM 796 C C . ASN A 1 108 ? 26.246 16.289 -28.245 1.00 68.81 108 ASN A C 1
ATOM 798 O O . ASN A 1 108 ? 25.811 15.485 -29.066 1.00 68.81 108 ASN A O 1
ATOM 802 N N . ASN A 1 109 ? 26.560 15.945 -27.001 1.00 75.88 109 ASN A N 1
ATOM 803 C CA . ASN A 1 109 ? 26.261 14.628 -26.456 1.00 75.88 109 ASN A CA 1
ATOM 804 C C . ASN A 1 109 ? 25.028 14.751 -25.565 1.00 75.88 109 ASN A C 1
ATOM 806 O O . ASN A 1 109 ? 25.058 15.470 -24.569 1.00 75.88 109 ASN A O 1
ATOM 810 N N . LEU A 1 110 ? 23.961 14.046 -25.921 1.00 76.25 110 LEU A N 1
ATOM 811 C CA . LEU A 1 110 ? 22.772 13.889 -25.104 1.00 76.25 110 LEU A CA 1
ATOM 812 C C . LEU A 1 110 ? 22.875 12.565 -24.351 1.00 76.25 110 LEU A C 1
ATOM 814 O O . LEU A 1 110 ? 22.993 11.499 -24.955 1.00 76.25 110 LEU A O 1
ATOM 818 N N . ARG A 1 111 ? 22.830 12.640 -23.023 1.00 84.44 111 ARG A N 1
ATOM 819 C CA . ARG A 1 111 ? 22.710 11.461 -22.170 1.00 84.44 111 ARG A CA 1
ATOM 820 C C . ARG A 1 111 ? 21.232 11.154 -21.970 1.00 84.44 111 ARG A C 1
ATOM 822 O O . ARG A 1 111 ? 20.491 12.018 -21.517 1.00 84.44 111 ARG A O 1
ATOM 829 N N . ILE A 1 112 ? 20.837 9.930 -22.294 1.00 85.56 112 ILE A N 1
ATOM 830 C CA . ILE A 1 112 ? 19.475 9.425 -22.129 1.00 85.56 112 ILE A CA 1
ATOM 831 C C . ILE A 1 112 ? 19.501 8.418 -20.987 1.00 85.56 112 ILE A C 1
ATOM 833 O O . ILE A 1 112 ? 20.353 7.528 -20.977 1.00 85.56 112 ILE A O 1
ATOM 837 N N . THR A 1 113 ? 18.599 8.578 -20.025 1.00 88.69 113 THR A N 1
ATOM 838 C CA . THR A 1 113 ? 18.458 7.689 -18.868 1.00 88.69 113 THR A CA 1
ATOM 839 C C . THR A 1 113 ? 17.035 7.157 -18.802 1.00 88.69 113 THR A C 1
ATOM 841 O O . THR A 1 113 ? 16.091 7.933 -18.936 1.00 88.69 113 THR A O 1
ATOM 844 N N . LEU A 1 114 ? 16.890 5.853 -18.588 1.00 89.38 114 LEU A N 1
ATOM 845 C CA . LEU A 1 114 ? 15.612 5.168 -18.411 1.00 89.38 114 LEU A CA 1
ATOM 846 C C . LEU A 1 114 ? 15.738 4.204 -17.235 1.00 89.38 114 LEU A C 1
ATOM 848 O O . LEU A 1 114 ? 16.604 3.337 -17.265 1.00 89.38 114 LEU A O 1
ATOM 852 N N . THR A 1 115 ? 14.858 4.308 -16.249 1.00 88.56 115 THR A N 1
ATOM 853 C CA . THR A 1 115 ? 14.763 3.331 -15.161 1.00 88.56 115 THR A CA 1
ATOM 854 C C . THR A 1 115 ? 13.556 2.446 -15.428 1.00 88.56 115 THR A C 1
ATOM 856 O O . THR A 1 115 ? 12.438 2.942 -15.562 1.00 88.56 115 THR A O 1
ATOM 859 N N . LYS A 1 116 ? 13.790 1.139 -15.570 1.00 84.69 116 LYS A N 1
ATOM 860 C CA . LYS A 1 116 ? 12.720 0.144 -15.636 1.00 84.69 116 LYS A CA 1
ATOM 861 C C . LYS A 1 116 ? 12.628 -0.539 -14.278 1.00 84.69 116 LYS A C 1
ATOM 863 O O . LYS A 1 116 ? 13.424 -1.435 -14.003 1.00 84.69 116 LYS A O 1
ATOM 868 N N . ASP A 1 117 ? 11.683 -0.128 -13.446 1.00 77.19 117 ASP A N 1
ATOM 869 C CA . ASP A 1 117 ? 11.499 -0.756 -12.140 1.00 77.19 117 ASP A CA 1
ATOM 870 C C . ASP A 1 117 ? 10.787 -2.105 -12.264 1.00 77.19 117 ASP A C 1
ATOM 872 O O . ASP A 1 117 ? 9.787 -2.254 -12.966 1.00 77.19 117 ASP A O 1
ATOM 876 N N . SER A 1 118 ? 11.347 -3.110 -11.584 1.00 67.06 118 SER A N 1
ATOM 877 C CA . SER A 1 118 ? 10.767 -4.452 -11.461 1.00 67.06 118 SER A CA 1
ATOM 878 C C . SER A 1 118 ? 9.655 -4.514 -10.448 1.00 67.06 118 SER A C 1
ATOM 880 O O . SER A 1 118 ? 8.902 -5.481 -10.452 1.00 67.06 118 SER A O 1
ATOM 882 N N . THR A 1 119 ? 9.666 -3.590 -9.497 1.00 80.56 119 THR A N 1
ATOM 883 C CA . THR A 1 119 ? 8.956 -3.705 -8.235 1.00 80.56 119 THR A CA 1
ATOM 884 C C . THR A 1 119 ? 7.601 -3.046 -8.394 1.00 80.56 119 THR A C 1
ATOM 886 O O . THR A 1 119 ? 7.469 -1.827 -8.331 1.00 80.56 119 THR A O 1
ATOM 889 N N . GLU A 1 120 ? 6.600 -3.869 -8.665 1.00 87.38 120 GLU A N 1
ATOM 890 C CA . GLU A 1 120 ? 5.214 -3.454 -8.745 1.00 87.38 120 GLU A CA 1
ATOM 891 C C . GLU A 1 120 ? 4.486 -4.056 -7.551 1.00 87.38 120 GLU A C 1
ATOM 893 O O . GLU A 1 120 ? 4.616 -5.249 -7.271 1.00 87.38 120 GLU A O 1
ATOM 898 N N . ILE A 1 121 ? 3.710 -3.215 -6.876 1.00 93.38 121 ILE A N 1
ATOM 899 C CA . ILE A 1 121 ? 2.799 -3.613 -5.815 1.00 93.38 121 ILE A CA 1
ATOM 900 C C . ILE A 1 121 ? 1.384 -3.222 -6.231 1.00 93.38 121 ILE A C 1
ATOM 902 O O . ILE A 1 121 ? 1.171 -2.153 -6.807 1.00 93.38 121 ILE A O 1
ATOM 906 N N . GLN A 1 122 ? 0.409 -4.084 -5.968 1.00 93.31 122 GLN A N 1
ATOM 907 C CA . GLN A 1 122 ? -1.004 -3.745 -6.107 1.00 93.31 122 GLN A CA 1
ATOM 908 C C . GLN A 1 122 ? -1.778 -4.324 -4.935 1.00 93.31 122 GLN A C 1
ATOM 910 O O . GLN A 1 122 ? -1.577 -5.479 -4.572 1.00 93.31 122 GLN A O 1
ATOM 915 N N . LEU A 1 123 ? -2.708 -3.539 -4.407 1.00 94.06 123 LEU A N 1
ATOM 916 C CA . LEU A 1 123 ? -3.661 -3.972 -3.398 1.00 94.06 123 LEU A CA 1
ATOM 917 C C . LEU A 1 123 ? -5.065 -3.961 -4.013 1.00 94.06 123 LEU A C 1
ATOM 919 O O . LEU A 1 123 ? -5.426 -3.032 -4.740 1.00 94.06 123 LEU A O 1
ATOM 923 N N . ARG A 1 124 ? -5.830 -5.031 -3.793 1.00 95.00 124 ARG A N 1
ATOM 924 C CA . ARG A 1 124 ? -7.160 -5.253 -4.378 1.00 95.00 124 ARG A CA 1
ATOM 925 C C . ARG A 1 124 ? -8.108 -5.826 -3.336 1.00 95.00 124 ARG A C 1
ATOM 927 O O . ARG A 1 124 ? -7.666 -6.552 -2.455 1.00 95.00 124 ARG A O 1
ATOM 934 N N . ASN A 1 125 ? -9.401 -5.560 -3.511 1.00 91.75 125 ASN A N 1
ATOM 935 C CA . ASN A 1 125 ? -10.487 -6.095 -2.682 1.00 91.75 125 ASN A CA 1
ATOM 936 C C . ASN A 1 125 ? -10.387 -5.734 -1.192 1.00 91.75 125 ASN A C 1
ATOM 938 O O . ASN A 1 125 ? -10.911 -6.467 -0.375 1.00 91.75 125 ASN A O 1
ATOM 942 N N . LEU A 1 126 ? -9.697 -4.650 -0.835 1.00 93.38 126 LEU A N 1
ATOM 943 C CA . LEU A 1 126 ? -9.772 -4.129 0.525 1.00 93.38 126 LEU A CA 1
ATOM 944 C C . LEU A 1 126 ? -10.997 -3.228 0.631 1.00 93.38 126 LEU A C 1
ATOM 946 O O . LEU A 1 126 ? -11.088 -2.237 -0.102 1.00 93.38 126 LEU A O 1
ATOM 950 N N . ASP A 1 127 ? -11.897 -3.575 1.540 1.00 93.88 127 ASP A N 1
ATOM 951 C CA . ASP A 1 127 ? -13.066 -2.780 1.898 1.00 93.88 127 ASP A CA 1
ATOM 952 C C . ASP A 1 127 ? -13.015 -2.353 3.381 1.00 93.88 127 ASP A C 1
ATOM 954 O O . ASP A 1 127 ? -11.982 -2.426 4.053 1.00 93.88 127 ASP A O 1
ATOM 958 N N . THR A 1 128 ? -14.131 -1.826 3.870 1.00 93.81 128 THR A N 1
ATOM 959 C CA . THR A 1 128 ? -14.335 -1.355 5.237 1.00 93.81 128 THR A CA 1
ATOM 960 C C . THR A 1 128 ? -14.469 -2.531 6.204 1.00 93.81 128 THR A C 1
ATOM 962 O O . THR A 1 128 ? -15.200 -3.475 5.930 1.00 93.81 128 THR A O 1
ATOM 965 N N . VAL A 1 129 ? -13.822 -2.438 7.369 1.00 94.31 129 VAL A N 1
ATOM 966 C CA . VAL A 1 129 ? -14.014 -3.379 8.485 1.00 94.31 129 VAL A CA 1
ATOM 967 C C . VAL A 1 129 ? -15.172 -2.893 9.361 1.00 94.31 129 VAL A C 1
ATOM 969 O O . VAL A 1 129 ? -15.107 -1.788 9.910 1.00 94.31 129 VAL A O 1
ATOM 972 N N . GLU A 1 130 ? -16.224 -3.703 9.515 1.00 95.50 130 GLU A N 1
ATOM 973 C CA . GLU A 1 130 ? -17.425 -3.353 10.281 1.00 95.50 130 GLU A CA 1
ATOM 974 C C . GLU A 1 130 ? -17.504 -4.142 11.596 1.00 95.50 130 GLU A C 1
ATOM 976 O O . GLU A 1 130 ? -18.101 -5.206 11.681 1.00 95.50 130 GLU A O 1
ATOM 981 N N . LEU A 1 131 ? -17.017 -3.547 12.690 1.00 94.50 131 LEU A N 1
ATOM 982 C CA . LEU A 1 131 ? -17.046 -4.158 14.035 1.00 94.50 131 LEU A CA 1
ATOM 983 C C . LEU A 1 131 ? -18.464 -4.437 14.590 1.00 94.50 131 LEU A C 1
ATOM 985 O O . LEU A 1 131 ? -18.616 -5.039 15.652 1.00 94.50 131 LEU A O 1
ATOM 989 N N . GLY A 1 132 ? -19.514 -3.971 13.908 1.00 94.12 132 GLY A N 1
ATOM 990 C CA . GLY A 1 132 ? -20.907 -4.182 14.288 1.00 94.12 132 GLY A CA 1
ATOM 991 C C . GLY A 1 132 ? -21.395 -3.306 15.448 1.00 94.12 132 GLY A C 1
ATOM 992 O O . GLY A 1 132 ? -20.852 -2.242 15.752 1.00 94.12 132 GLY A O 1
ATOM 993 N N . SER A 1 133 ? -22.495 -3.732 16.076 1.00 94.19 133 SER A N 1
ATOM 994 C CA . SER A 1 133 ? -23.121 -3.034 17.203 1.00 94.19 133 SER A CA 1
ATOM 995 C C . SER A 1 133 ? -22.863 -3.758 18.517 1.00 94.19 133 SER A C 1
ATOM 997 O O . SER A 1 133 ? -23.099 -4.960 18.619 1.00 94.19 133 SER A O 1
ATOM 999 N N . TRP A 1 134 ? -22.480 -3.009 19.546 1.00 95.00 134 TRP A N 1
ATOM 1000 C CA . TRP A 1 134 ? -22.307 -3.544 20.889 1.00 95.00 134 TRP A CA 1
ATOM 1001 C C . TRP A 1 134 ? -23.626 -3.570 21.678 1.00 95.00 134 TRP A C 1
ATOM 1003 O O . TRP A 1 134 ? -24.313 -2.552 21.772 1.00 95.00 134 TRP A O 1
ATOM 1013 N N . ASP A 1 135 ? -23.964 -4.715 22.278 1.00 89.62 135 ASP A N 1
ATOM 1014 C CA . ASP A 1 135 ? -25.239 -4.962 22.973 1.00 89.62 135 ASP A CA 1
ATOM 1015 C C . ASP A 1 135 ? -25.082 -5.401 24.445 1.00 89.62 135 ASP A C 1
ATOM 1017 O O . ASP A 1 135 ? -26.020 -5.929 25.042 1.00 89.62 135 ASP A O 1
ATOM 1021 N N . LEU A 1 136 ? -23.912 -5.149 25.048 1.00 89.00 136 LEU A N 1
ATOM 1022 C CA . LEU A 1 136 ? -23.515 -5.574 26.402 1.00 89.00 136 LEU A CA 1
ATOM 1023 C C . LEU A 1 136 ? -23.181 -7.071 26.560 1.00 89.00 136 LEU A C 1
ATOM 1025 O O . LEU A 1 136 ? -22.754 -7.460 27.649 1.00 89.00 136 LEU A O 1
ATOM 1029 N N . ALA A 1 137 ? -23.357 -7.917 25.537 1.00 86.12 137 ALA A N 1
ATOM 1030 C CA . ALA A 1 137 ? -23.147 -9.362 25.678 1.00 86.12 137 ALA A CA 1
ATOM 1031 C C . ALA A 1 137 ? -21.667 -9.781 25.629 1.00 86.12 137 ALA A C 1
ATOM 1033 O O . ALA A 1 137 ? -21.283 -10.750 26.287 1.00 86.12 137 ALA A O 1
ATOM 1034 N N . SER A 1 138 ? -20.837 -9.053 24.877 1.00 87.50 138 SER A N 1
ATOM 1035 C CA . SER A 1 138 ? -19.398 -9.314 24.723 1.00 87.50 138 SER A CA 1
ATOM 1036 C C . SER A 1 138 ? -18.571 -8.162 25.294 1.00 87.50 138 SER A C 1
ATOM 1038 O O . SER A 1 138 ? -18.963 -7.016 25.118 1.00 87.50 138 SER A O 1
ATOM 1040 N N . PRO A 1 139 ? -17.428 -8.385 25.962 1.00 89.50 139 PRO A N 1
ATOM 1041 C CA . PRO A 1 139 ? -16.550 -7.287 26.370 1.00 89.50 139 PRO A CA 1
ATOM 1042 C C . PRO A 1 139 ? -15.813 -6.629 25.190 1.00 89.50 139 PRO A C 1
ATOM 1044 O O . PRO A 1 139 ? -15.295 -5.528 25.357 1.00 89.50 139 PRO A O 1
ATOM 1047 N N . THR A 1 140 ? -15.765 -7.287 24.029 1.00 92.75 140 THR A N 1
ATOM 1048 C CA . THR A 1 140 ? -15.038 -6.847 22.833 1.00 92.75 140 THR A CA 1
ATOM 1049 C C . THR A 1 140 ? -15.907 -6.963 21.585 1.00 92.75 140 THR A C 1
ATOM 1051 O O . THR A 1 140 ? -16.803 -7.807 21.512 1.00 92.75 140 THR A O 1
ATOM 1054 N N . LEU A 1 141 ? -15.626 -6.117 20.602 1.00 94.44 141 LEU A N 1
ATOM 1055 C CA . LEU A 1 141 ? -16.034 -6.290 19.218 1.00 94.44 141 LEU A CA 1
ATOM 1056 C C . LEU A 1 141 ? -14.794 -6.579 18.386 1.00 94.44 141 LEU A C 1
ATOM 1058 O O . LEU A 1 141 ? -13.730 -6.004 18.633 1.00 94.44 141 LEU A O 1
ATOM 1062 N N . ASP A 1 142 ? -14.954 -7.438 17.398 1.00 94.25 142 ASP A N 1
ATOM 1063 C CA . ASP A 1 142 ? -13.896 -7.775 16.476 1.00 94.25 142 ASP A CA 1
ATOM 1064 C C . ASP A 1 142 ? -14.460 -8.144 15.111 1.00 94.25 142 ASP A C 1
ATOM 1066 O O . ASP A 1 142 ? -15.544 -8.717 15.012 1.00 94.25 142 ASP A O 1
ATOM 1070 N N . ASP A 1 143 ? -13.732 -7.754 14.072 1.00 95.06 143 ASP A N 1
ATOM 1071 C CA . ASP A 1 143 ? -14.018 -8.112 12.689 1.00 95.06 143 ASP A CA 1
ATOM 1072 C C . ASP A 1 143 ? -12.765 -7.892 11.834 1.00 95.06 143 ASP A C 1
ATOM 1074 O O . ASP A 1 143 ? -11.811 -7.222 12.252 1.00 95.06 143 ASP A O 1
ATOM 1078 N N . GLY A 1 144 ? -12.750 -8.455 10.632 1.00 93.75 144 GLY A N 1
ATOM 1079 C CA . GLY A 1 144 ? -11.623 -8.323 9.724 1.00 93.75 144 GLY A CA 1
ATOM 1080 C C . GLY A 1 144 ? -12.020 -8.426 8.265 1.00 93.75 144 GLY A C 1
ATOM 1081 O O . GLY A 1 144 ? -13.062 -8.970 7.919 1.00 93.75 144 GLY A O 1
ATOM 1082 N N . GLU A 1 145 ? -11.133 -7.937 7.407 1.00 94.50 145 GLU A N 1
ATOM 1083 C CA . GLU A 1 145 ? -11.305 -7.952 5.963 1.00 94.50 145 GLU A CA 1
ATOM 1084 C C . GLU A 1 145 ? -10.149 -8.687 5.290 1.00 94.50 145 GLU A C 1
ATOM 1086 O O . GLU A 1 145 ? -8.971 -8.488 5.609 1.00 94.50 145 GLU A O 1
ATOM 1091 N N . ALA A 1 146 ? -10.489 -9.543 4.331 1.00 95.12 146 ALA A N 1
ATOM 1092 C CA . ALA A 1 146 ? -9.517 -10.250 3.512 1.00 95.12 146 ALA A CA 1
ATOM 1093 C C . ALA A 1 146 ? -9.335 -9.523 2.176 1.00 95.12 146 ALA A C 1
ATOM 1095 O O . ALA A 1 146 ? -10.302 -9.207 1.492 1.00 95.12 146 ALA A O 1
ATOM 1096 N N . TYR A 1 147 ? -8.089 -9.331 1.759 1.00 95.38 147 TYR A N 1
ATOM 1097 C CA . TYR A 1 147 ? -7.733 -8.619 0.536 1.00 95.38 147 TYR A CA 1
ATOM 1098 C C . TYR A 1 147 ? -6.632 -9.360 -0.233 1.00 95.38 147 TYR A C 1
ATOM 1100 O O . TYR A 1 147 ? -6.105 -10.386 0.206 1.00 95.38 147 TYR A O 1
ATOM 1108 N N . CYS A 1 148 ? -6.295 -8.867 -1.425 1.00 96.44 148 CYS A N 1
ATOM 1109 C CA . CYS A 1 148 ? -5.181 -9.389 -2.207 1.00 96.44 148 CYS A CA 1
ATOM 1110 C C . CYS A 1 148 ? -4.057 -8.366 -2.340 1.00 96.44 148 CYS A C 1
ATOM 1112 O O . CYS A 1 148 ? -4.298 -7.219 -2.728 1.00 96.44 148 CYS A O 1
ATOM 1114 N N . VAL A 1 149 ? -2.825 -8.815 -2.104 1.00 97.00 149 VAL A N 1
ATOM 1115 C CA . VAL A 1 149 ? -1.594 -8.079 -2.396 1.00 97.00 149 VAL A CA 1
ATOM 1116 C C . VAL A 1 149 ? -0.829 -8.808 -3.487 1.00 97.00 149 VAL A C 1
ATOM 1118 O O . VAL A 1 149 ? -0.283 -9.889 -3.264 1.00 97.00 149 VAL A O 1
ATOM 1121 N N . TYR A 1 150 ? -0.750 -8.194 -4.663 1.00 95.44 150 TYR A N 1
ATOM 1122 C CA . TYR A 1 150 ? 0.215 -8.583 -5.680 1.00 95.44 150 TYR A CA 1
ATOM 1123 C C . TYR A 1 150 ? 1.543 -7.880 -5.412 1.00 95.44 150 TYR A C 1
ATOM 1125 O O . TYR A 1 150 ? 1.578 -6.656 -5.297 1.00 95.44 150 TYR A O 1
ATOM 1133 N N . SER A 1 151 ? 2.623 -8.658 -5.383 1.00 95.06 151 SER A N 1
ATOM 1134 C CA . SER A 1 151 ? 3.996 -8.162 -5.400 1.00 95.06 151 SER A CA 1
ATOM 1135 C C . SER A 1 151 ? 4.760 -8.871 -6.505 1.00 95.06 151 SER A C 1
ATOM 1137 O O . SER A 1 151 ? 4.780 -10.102 -6.575 1.00 95.06 151 SER A O 1
ATOM 1139 N N . SER A 1 152 ? 5.437 -8.108 -7.357 1.00 90.69 152 SER A N 1
ATOM 1140 C CA . SER A 1 152 ? 6.297 -8.689 -8.388 1.00 90.69 152 SER A CA 1
ATOM 1141 C C . SER A 1 152 ? 7.520 -9.422 -7.819 1.00 90.69 152 SER A C 1
ATOM 1143 O O . SER A 1 152 ? 8.091 -10.258 -8.521 1.00 90.69 152 SER A O 1
ATOM 1145 N N . THR A 1 153 ? 7.913 -9.151 -6.566 1.00 89.81 153 THR A N 1
ATOM 1146 C CA . THR A 1 153 ? 8.984 -9.879 -5.858 1.00 89.81 153 THR A CA 1
ATOM 1147 C C . THR A 1 153 ? 8.451 -11.045 -5.024 1.00 89.81 153 THR A C 1
ATOM 1149 O O . THR A 1 153 ? 9.230 -11.880 -4.573 1.00 89.81 153 THR A O 1
ATOM 1152 N N . GLY A 1 154 ? 7.128 -11.138 -4.847 1.00 92.56 154 GLY A N 1
ATOM 1153 C CA . GLY A 1 154 ? 6.475 -12.104 -3.961 1.00 92.56 154 GLY A CA 1
ATOM 1154 C C . GLY A 1 154 ? 6.565 -11.748 -2.475 1.00 92.56 154 GLY A C 1
ATOM 1155 O O . GLY A 1 154 ? 5.865 -12.360 -1.679 1.00 92.56 154 GLY A O 1
ATOM 1156 N N . ALA A 1 155 ? 7.355 -10.739 -2.104 1.00 94.88 155 ALA A N 1
ATOM 1157 C CA . ALA A 1 155 ? 7.454 -10.223 -0.745 1.00 94.88 155 ALA A CA 1
ATOM 1158 C C . ALA A 1 155 ? 7.027 -8.750 -0.697 1.00 94.88 155 ALA A C 1
ATOM 1160 O O . ALA A 1 155 ? 7.136 -8.020 -1.691 1.00 94.88 155 ALA A O 1
ATOM 1161 N N . TYR A 1 156 ? 6.505 -8.311 0.441 1.00 96.56 156 TYR A N 1
ATOM 1162 C CA . TYR A 1 156 ? 6.157 -6.917 0.676 1.00 96.56 156 TYR A CA 1
ATOM 1163 C C . TYR A 1 156 ? 6.243 -6.557 2.159 1.00 96.56 156 TYR A C 1
ATOM 1165 O O . TYR A 1 156 ? 6.201 -7.416 3.042 1.00 96.56 156 TYR A O 1
ATOM 1173 N N . ARG A 1 157 ? 6.322 -5.252 2.414 1.00 96.81 157 ARG A N 1
ATOM 1174 C CA . ARG A 1 157 ? 6.132 -4.658 3.737 1.00 96.81 157 ARG A CA 1
ATOM 1175 C C . ARG A 1 157 ? 4.873 -3.818 3.759 1.00 96.81 157 ARG A C 1
ATOM 1177 O O . ARG A 1 157 ? 4.478 -3.250 2.737 1.00 96.81 157 ARG A O 1
ATOM 1184 N N . LEU A 1 158 ? 4.273 -3.711 4.936 1.00 97.50 158 LEU A N 1
ATOM 1185 C CA . LEU A 1 158 ? 3.086 -2.899 5.173 1.00 97.50 158 LEU A CA 1
ATOM 1186 C C . LEU A 1 158 ? 3.291 -2.019 6.390 1.00 97.50 158 LEU A C 1
ATOM 1188 O O . LEU A 1 158 ? 3.687 -2.493 7.452 1.00 97.50 158 LEU A O 1
ATOM 1192 N N . THR A 1 159 ? 2.951 -0.750 6.236 1.00 97.69 159 THR A N 1
ATOM 1193 C CA . THR A 1 159 ? 2.825 0.205 7.333 1.00 97.69 159 THR A CA 1
ATOM 1194 C C . THR A 1 159 ? 1.357 0.558 7.496 1.00 97.69 159 THR A C 1
ATOM 1196 O O . THR A 1 159 ? 0.717 0.960 6.524 1.00 97.69 159 THR A O 1
ATOM 1199 N N . ALA A 1 160 ? 0.825 0.447 8.711 1.00 96.44 160 ALA A N 1
ATOM 1200 C CA . ALA A 1 160 ? -0.518 0.918 9.033 1.00 96.44 160 ALA A CA 1
ATOM 1201 C C . ALA A 1 160 ? -0.423 2.206 9.847 1.00 96.44 160 ALA A C 1
ATOM 1203 O O . ALA A 1 160 ? 0.366 2.301 10.784 1.00 96.44 160 ALA A O 1
ATOM 1204 N N . SER A 1 161 ? -1.220 3.211 9.496 1.00 96.75 161 SER A N 1
ATOM 1205 C CA . SER A 1 161 ? -1.230 4.487 10.212 1.00 96.75 161 SER A CA 1
ATOM 1206 C C . SER A 1 161 ? -2.630 5.071 10.329 1.00 96.75 161 SER A C 1
ATOM 1208 O O . SER A 1 161 ? -3.459 4.903 9.442 1.00 96.75 161 SER A O 1
ATOM 1210 N N . SER A 1 162 ? -2.898 5.771 11.425 1.00 96.19 162 SER A N 1
ATOM 1211 C CA . SER A 1 162 ? -4.153 6.477 11.683 1.00 96.19 162 SER A CA 1
ATOM 1212 C C . SER A 1 162 ? -3.858 7.819 12.341 1.00 96.19 162 SER A C 1
ATOM 1214 O O . SER A 1 162 ? -2.982 7.931 13.202 1.00 96.19 162 SER A O 1
ATOM 1216 N N . THR A 1 163 ? -4.616 8.849 11.967 1.00 92.69 163 THR A N 1
ATOM 1217 C CA . THR A 1 163 ? -4.591 10.140 12.670 1.00 92.69 163 THR A CA 1
ATOM 1218 C C . THR A 1 163 ? -5.402 10.112 13.963 1.00 92.69 163 THR A C 1
ATOM 1220 O O . THR A 1 163 ? -5.174 10.945 14.837 1.00 92.69 163 THR A O 1
ATOM 1223 N N . THR A 1 164 ? -6.340 9.170 14.093 1.00 92.19 164 THR A N 1
ATOM 1224 C CA . THR A 1 164 ? -7.138 8.965 15.305 1.00 92.19 164 THR A CA 1
ATOM 1225 C C . THR A 1 164 ? -6.340 8.102 16.274 1.00 92.19 164 THR A C 1
ATOM 1227 O O . THR A 1 164 ? -6.085 6.927 16.001 1.00 92.19 164 THR A O 1
ATOM 1230 N N . GLN A 1 165 ? -5.918 8.713 17.381 1.00 89.75 165 GLN A N 1
ATOM 1231 C CA . GLN A 1 165 ? -5.067 8.097 18.397 1.00 89.75 165 GLN A CA 1
ATOM 1232 C C . GLN A 1 165 ? -5.853 7.867 19.680 1.00 89.75 165 GLN A C 1
ATOM 1234 O O . GLN A 1 165 ? -6.635 8.718 20.108 1.00 89.75 165 GLN A O 1
ATOM 1239 N N . GLY A 1 166 ? -5.620 6.706 20.274 1.00 82.19 166 GLY A N 1
ATOM 1240 C CA . GLY A 1 166 ? -6.267 6.269 21.494 1.00 82.19 166 GLY A CA 1
ATOM 1241 C C . GLY A 1 166 ? -5.615 6.773 22.771 1.00 82.19 166 GLY A C 1
ATOM 1242 O O . GLY A 1 166 ? -4.699 7.604 22.776 1.00 82.19 166 GLY A O 1
ATOM 1243 N N . SER A 1 167 ? -6.068 6.213 23.889 1.00 82.44 167 SER A N 1
ATOM 1244 C CA . SER A 1 167 ? -5.521 6.520 25.213 1.00 82.44 167 SER A CA 1
ATOM 1245 C C . SER A 1 167 ? -4.084 6.011 25.406 1.00 82.44 167 SER A C 1
ATOM 1247 O O . SER A 1 167 ? -3.347 6.541 26.241 1.00 82.44 167 SER A O 1
ATOM 1249 N N . GLY A 1 168 ? -3.653 5.047 24.584 1.00 81.31 168 GLY A N 1
ATOM 1250 C CA . GLY A 1 168 ? -2.280 4.532 24.525 1.00 81.31 168 GLY A CA 1
ATOM 1251 C C . GLY A 1 168 ? -1.259 5.474 23.868 1.00 81.31 168 GLY A C 1
ATOM 1252 O O . GLY A 1 168 ? -0.068 5.164 23.843 1.00 81.31 168 GLY A O 1
ATOM 1253 N N . GLY A 1 169 ? -1.685 6.633 23.353 1.00 86.94 169 GLY A N 1
ATOM 1254 C CA . GLY A 1 169 ? -0.803 7.624 22.733 1.00 86.94 169 GLY A CA 1
ATOM 1255 C C . GLY A 1 169 ? -0.497 7.338 21.254 1.00 86.94 169 GLY A C 1
ATOM 1256 O O . GLY A 1 169 ? -1.258 6.628 20.596 1.00 86.94 169 GLY A O 1
ATOM 1257 N N . PRO A 1 170 ? 0.606 7.883 20.700 1.00 86.56 170 PRO A N 1
ATOM 1258 C CA . PRO A 1 170 ? 0.841 7.903 19.253 1.00 86.56 170 PRO A CA 1
ATOM 1259 C C . PRO A 1 170 ? 0.940 6.543 18.560 1.00 86.56 170 PRO A C 1
ATOM 1261 O O . PRO A 1 170 ? 0.687 6.469 17.364 1.00 86.56 170 PRO A O 1
ATOM 1264 N N . ALA A 1 171 ? 1.300 5.493 19.300 1.00 90.50 171 ALA A N 1
ATOM 1265 C CA . ALA A 1 171 ? 1.404 4.127 18.791 1.00 90.50 171 ALA A CA 1
ATOM 1266 C C . ALA A 1 171 ? 0.064 3.366 18.815 1.00 90.50 171 ALA A C 1
ATOM 1268 O O . ALA A 1 171 ? -0.013 2.253 18.312 1.00 90.50 171 ALA A O 1
ATOM 1269 N N . SER A 1 172 ? -0.995 3.948 19.383 1.00 93.56 172 SER A N 1
ATOM 1270 C CA . SER A 1 172 ? -2.297 3.288 19.502 1.00 93.56 172 SER A CA 1
ATOM 1271 C C . SER A 1 172 ? -3.239 3.652 18.360 1.00 93.56 172 SER A C 1
ATOM 1273 O O . SER A 1 172 ? -3.222 4.777 17.841 1.00 93.56 172 SER A O 1
ATOM 1275 N N . PHE A 1 173 ? -4.089 2.695 18.001 1.00 96.94 173 PHE A N 1
ATOM 1276 C CA . PHE A 1 173 ? -5.239 2.927 17.147 1.00 96.94 173 PHE A CA 1
ATOM 1277 C C . PHE A 1 173 ? -6.493 3.160 17.992 1.00 96.94 173 PHE A C 1
ATOM 1279 O O . PHE A 1 173 ? -6.679 2.552 19.046 1.00 96.94 173 PHE A O 1
ATOM 1286 N N . ALA A 1 174 ? -7.367 4.042 17.513 1.00 97.06 174 ALA A N 1
ATOM 1287 C CA . ALA A 1 174 ? -8.684 4.229 18.098 1.00 97.06 174 ALA A CA 1
ATOM 1288 C C . ALA A 1 174 ? -9.727 4.606 17.051 1.00 97.06 174 ALA A C 1
ATOM 1290 O O . ALA A 1 174 ? -9.402 5.173 16.006 1.00 97.06 174 ALA A O 1
ATOM 1291 N N . ILE A 1 175 ? -10.986 4.300 17.355 1.00 96.62 175 ILE A N 1
ATOM 1292 C CA . ILE A 1 175 ? -12.165 4.826 16.663 1.00 96.62 175 ILE A CA 1
ATOM 1293 C C . ILE A 1 175 ? -12.758 5.977 17.473 1.00 96.62 175 ILE A C 1
ATOM 1295 O O . ILE A 1 175 ? -12.771 5.933 18.702 1.00 96.62 175 ILE A O 1
ATOM 1299 N N . GLU A 1 176 ? -13.247 7.015 16.799 1.00 96.56 176 GLU A N 1
ATOM 1300 C CA . GLU A 1 176 ? -13.785 8.221 17.438 1.00 96.56 176 GLU A CA 1
ATOM 1301 C C . GLU A 1 176 ? -15.300 8.305 17.268 1.00 96.56 176 GLU A C 1
ATOM 1303 O O . GLU A 1 176 ? -15.835 7.968 16.208 1.00 96.56 176 GLU A O 1
ATOM 1308 N N . ASN A 1 177 ? -15.997 8.770 18.306 1.00 97.12 177 ASN A N 1
ATOM 1309 C CA . ASN A 1 177 ? -17.429 9.020 18.244 1.00 97.12 177 ASN A CA 1
ATOM 1310 C C . ASN A 1 177 ? -17.722 10.161 17.259 1.00 97.12 177 ASN A C 1
ATOM 1312 O O . ASN A 1 177 ? -17.305 11.302 17.452 1.00 97.12 177 ASN A O 1
ATOM 1316 N N . THR A 1 178 ? -18.503 9.859 16.228 1.00 96.50 178 THR A N 1
ATOM 1317 C CA . THR A 1 178 ? -18.839 10.790 15.139 1.00 96.50 178 THR A CA 1
ATOM 1318 C C . THR A 1 178 ? -19.685 11.986 15.583 1.00 96.50 178 THR A C 1
ATOM 1320 O O . THR A 1 178 ? -19.651 13.035 14.940 1.00 96.50 178 THR A O 1
ATOM 1323 N N . ALA A 1 179 ? -20.447 11.846 16.672 1.00 96.69 179 ALA A N 1
ATOM 1324 C CA . ALA A 1 179 ? -21.283 12.908 17.227 1.00 96.69 179 ALA A CA 1
ATOM 1325 C C . ALA A 1 179 ? -20.581 13.698 18.345 1.00 96.69 179 ALA A C 1
ATOM 1327 O O . ALA A 1 179 ? -20.930 14.854 18.585 1.00 96.69 179 ALA A O 1
ATOM 1328 N N . GLU A 1 180 ? -19.597 13.096 19.019 1.00 94.69 180 GLU A N 1
ATOM 1329 C CA . GLU A 1 180 ? -18.890 13.692 20.158 1.00 94.69 180 GLU A CA 1
ATOM 1330 C C . GLU A 1 180 ? -17.362 13.494 20.049 1.00 94.69 180 GLU A C 1
ATOM 1332 O O . GLU A 1 180 ? -16.809 12.617 20.728 1.00 94.69 180 GLU A O 1
ATOM 1337 N N . PRO A 1 181 ? -16.663 14.318 19.241 1.00 92.12 181 PRO A N 1
ATOM 1338 C CA . PRO A 1 181 ? -15.213 14.243 19.084 1.00 92.12 181 PRO A CA 1
ATOM 1339 C C . PRO A 1 181 ? -14.460 14.299 20.420 1.00 92.12 181 PRO A C 1
ATOM 1341 O O . PRO A 1 181 ? -14.849 15.022 21.341 1.00 92.12 181 PRO A O 1
ATOM 1344 N N . GLY A 1 182 ? -13.375 13.539 20.528 1.00 90.88 182 GLY A N 1
ATOM 1345 C CA . GLY A 1 182 ? -12.622 13.334 21.766 1.00 90.88 182 GLY A CA 1
ATOM 1346 C C . GLY A 1 182 ? -13.077 12.135 22.608 1.00 90.88 182 GLY A C 1
ATOM 1347 O O . GLY A 1 182 ? -12.408 11.806 23.589 1.00 90.88 182 GLY A O 1
ATOM 1348 N N . ASN A 1 183 ? -14.179 11.468 22.246 1.00 94.06 183 ASN A N 1
ATOM 1349 C CA . ASN A 1 183 ? -14.567 10.187 22.837 1.00 94.06 183 ASN A CA 1
ATOM 1350 C C . ASN A 1 183 ? -14.082 9.044 21.945 1.00 94.06 183 ASN A C 1
ATOM 1352 O O . ASN A 1 183 ? -14.604 8.850 20.846 1.00 94.06 183 ASN A O 1
ATOM 1356 N N . TYR A 1 184 ? -13.126 8.266 22.445 1.00 95.00 184 TYR A N 1
ATOM 1357 C CA . TYR A 1 184 ? -12.450 7.221 21.683 1.00 95.00 184 TYR A CA 1
ATOM 1358 C C . TYR A 1 184 ? -12.718 5.823 22.240 1.00 95.00 184 TYR A C 1
ATOM 1360 O O . TYR A 1 184 ? -12.988 5.660 23.431 1.00 95.00 184 TYR A O 1
ATOM 1368 N N . ILE A 1 185 ? -12.603 4.820 21.374 1.00 95.81 185 ILE A N 1
ATOM 1369 C CA . ILE A 1 185 ? -12.480 3.408 21.742 1.00 95.81 185 ILE A CA 1
ATOM 1370 C C . ILE A 1 185 ? -11.177 2.902 21.134 1.00 95.81 185 ILE A C 1
ATOM 1372 O O . ILE A 1 185 ? -11.018 2.925 19.913 1.00 95.81 185 ILE A O 1
ATOM 1376 N N . ASP A 1 186 ? -10.261 2.458 21.987 1.00 96.38 186 ASP A N 1
ATOM 1377 C CA . ASP A 1 186 ? -8.989 1.880 21.557 1.00 96.38 186 ASP A CA 1
ATOM 1378 C C . ASP A 1 186 ? -9.223 0.492 20.945 1.00 96.38 186 ASP A C 1
ATOM 1380 O O . ASP A 1 186 ? -10.104 -0.257 21.392 1.00 96.38 186 ASP A O 1
ATOM 1384 N N . TYR A 1 187 ? -8.444 0.156 19.919 1.00 96.44 187 TYR A N 1
ATOM 1385 C CA . TYR A 1 187 ? -8.440 -1.168 19.305 1.00 96.44 187 TYR A CA 1
ATOM 1386 C C . TYR A 1 187 ? -7.024 -1.593 18.917 1.00 96.44 187 TYR A C 1
ATOM 1388 O O . TYR A 1 187 ? -6.171 -0.756 18.620 1.00 96.44 187 TYR A O 1
ATOM 1396 N N . ASP A 1 188 ? -6.801 -2.902 18.901 1.00 95.50 188 ASP A N 1
ATOM 1397 C CA . ASP A 1 188 ? -5.597 -3.521 18.365 1.00 95.50 188 ASP A CA 1
ATOM 1398 C C . ASP A 1 188 ? -5.835 -3.897 16.901 1.00 95.50 188 ASP A C 1
ATOM 1400 O O . ASP A 1 188 ? -6.919 -4.361 16.536 1.00 95.50 188 ASP A O 1
ATOM 1404 N N . LEU A 1 189 ? -4.822 -3.680 16.064 1.00 95.75 189 LEU A N 1
ATOM 1405 C CA . LEU A 1 189 ? -4.845 -4.002 14.643 1.00 95.75 189 LEU A CA 1
ATOM 1406 C C . LEU A 1 189 ? -3.874 -5.149 14.370 1.00 95.75 189 LEU A C 1
ATOM 1408 O O . LEU A 1 189 ? -2.727 -5.119 14.812 1.00 95.75 189 LEU A O 1
ATOM 1412 N N . TYR A 1 190 ? -4.325 -6.137 13.612 1.00 96.06 190 TYR A N 1
ATOM 1413 C CA . TYR A 1 190 ? -3.550 -7.299 13.202 1.00 96.06 190 TYR A CA 1
ATOM 1414 C C . TYR A 1 190 ? -3.532 -7.382 11.681 1.00 96.06 190 TYR A C 1
ATOM 1416 O O . TYR A 1 190 ? -4.525 -7.065 11.026 1.00 96.06 190 TYR A O 1
ATOM 1424 N N . VAL A 1 191 ? -2.408 -7.817 11.121 1.00 95.81 191 VAL A N 1
ATOM 1425 C CA . VAL A 1 191 ? -2.260 -8.093 9.687 1.00 95.81 191 VAL A CA 1
ATOM 1426 C C . VAL A 1 191 ? -1.714 -9.498 9.476 1.00 95.81 191 VAL A C 1
ATOM 1428 O O . VAL A 1 191 ? -0.897 -9.970 10.268 1.00 95.81 191 VAL A O 1
ATOM 1431 N N . ASP A 1 192 ? -2.167 -10.155 8.415 1.00 94.56 192 ASP A N 1
ATOM 1432 C CA . ASP A 1 192 ? -1.756 -11.514 8.053 1.00 94.56 192 ASP A CA 1
ATOM 1433 C C . ASP A 1 192 ? -1.579 -11.655 6.532 1.00 94.56 192 ASP A C 1
ATOM 1435 O O . ASP A 1 192 ? -2.115 -10.851 5.760 1.00 94.56 192 ASP A O 1
ATOM 1439 N N . ASP A 1 193 ? -0.835 -12.674 6.102 1.00 92.00 193 ASP A N 1
ATOM 1440 C CA . ASP A 1 193 ? -0.525 -13.001 4.704 1.00 92.00 193 ASP A CA 1
ATOM 1441 C C . ASP A 1 193 ? -1.109 -14.352 4.235 1.00 92.00 193 ASP A C 1
ATOM 1443 O O . ASP A 1 193 ? -0.731 -14.889 3.189 1.00 92.00 193 ASP A O 1
ATOM 1447 N N . ASP A 1 194 ? -2.077 -14.894 4.980 1.00 84.38 194 ASP A N 1
ATOM 1448 C CA . ASP A 1 194 ? -2.753 -16.158 4.660 1.00 84.38 194 ASP A CA 1
ATOM 1449 C C . ASP A 1 194 ? -4.185 -15.986 4.102 1.00 84.38 194 ASP A C 1
ATOM 1451 O O . ASP A 1 194 ? -4.812 -16.953 3.658 1.00 84.38 194 ASP A O 1
ATOM 1455 N N . GLY A 1 195 ? -4.697 -14.748 4.067 1.00 78.56 195 GLY A N 1
ATOM 1456 C CA . GLY A 1 195 ? -6.044 -14.417 3.587 1.00 78.56 195 GLY A CA 1
ATOM 1457 C C . GLY A 1 195 ? -7.178 -14.773 4.556 1.00 78.56 195 GLY A C 1
ATOM 1458 O O . GLY A 1 195 ? -8.347 -14.651 4.184 1.00 78.56 195 GLY A O 1
ATOM 1459 N N . ASN A 1 196 ? -6.865 -15.202 5.781 1.00 82.12 196 ASN A N 1
ATOM 1460 C CA . ASN A 1 196 ? -7.832 -15.535 6.818 1.00 82.12 196 ASN A CA 1
ATOM 1461 C C . ASN A 1 196 ? -8.009 -14.351 7.780 1.00 82.12 196 ASN A C 1
ATOM 1463 O O . ASN A 1 196 ? -7.101 -13.974 8.513 1.00 82.12 196 ASN A O 1
ATOM 1467 N N . ALA A 1 197 ? -9.189 -13.736 7.788 1.00 72.94 197 ALA A N 1
ATOM 1468 C CA . ALA A 1 197 ? -9.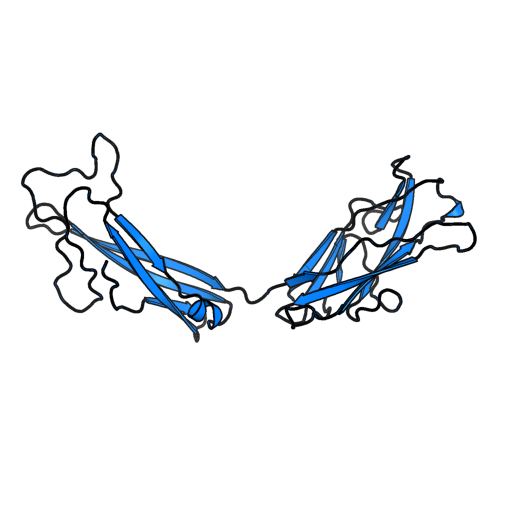417 -12.470 8.486 1.00 72.94 197 ALA A CA 1
ATOM 1469 C C . ALA A 1 197 ? -9.695 -12.579 9.996 1.00 72.94 197 ALA A C 1
ATOM 1471 O O . ALA A 1 197 ? -10.109 -11.591 10.590 1.00 72.94 197 ALA A O 1
ATOM 1472 N N . GLN A 1 198 ? -9.523 -13.751 10.624 1.00 66.88 198 GLN A N 1
ATOM 1473 C CA . GLN A 1 198 ? -10.034 -13.967 11.990 1.00 66.88 198 GLN A CA 1
ATOM 1474 C C . GLN A 1 198 ? -9.070 -14.626 12.988 1.00 66.88 198 GLN A C 1
ATOM 1476 O O . GLN A 1 198 ? -9.367 -14.616 14.180 1.00 66.88 198 GLN A O 1
ATOM 1481 N N . VAL A 1 199 ? -7.931 -15.206 12.579 1.00 68.25 199 VAL A N 1
ATOM 1482 C CA . VAL A 1 199 ? -7.001 -15.857 13.528 1.00 68.25 199 VAL A CA 1
ATOM 1483 C C . VAL A 1 199 ? -5.570 -15.872 12.985 1.00 68.25 199 VAL A C 1
ATOM 1485 O O . VAL A 1 199 ? -5.357 -16.463 11.936 1.00 68.25 199 VAL A O 1
ATOM 1488 N N . GLY A 1 200 ? -4.590 -15.376 13.758 1.00 73.38 200 GLY A N 1
ATOM 1489 C CA . GLY A 1 200 ? -3.166 -15.711 13.554 1.00 73.38 200 GLY A CA 1
ATOM 1490 C C . GLY A 1 200 ? -2.210 -14.571 13.191 1.00 73.38 200 GLY A C 1
ATOM 1491 O O . GLY A 1 200 ? -1.001 -14.796 13.230 1.00 73.38 200 GLY A O 1
ATOM 1492 N N . GLY A 1 201 ? -2.724 -13.364 12.937 1.00 87.25 201 GLY A N 1
ATOM 1493 C CA . GLY A 1 201 ? -1.932 -12.245 12.423 1.00 87.25 201 GLY A CA 1
ATOM 1494 C C . GLY A 1 201 ? -0.933 -11.608 13.397 1.00 87.25 201 GLY A C 1
ATOM 1495 O O . GLY A 1 201 ? -0.970 -11.787 14.619 1.00 87.25 201 GLY A O 1
ATOM 1496 N N . VAL A 1 202 ? -0.040 -10.795 12.833 1.00 94.25 202 VAL A N 1
ATOM 1497 C CA . VAL A 1 202 ? 0.930 -9.973 13.563 1.00 94.25 202 VAL A CA 1
ATOM 1498 C C . VAL A 1 202 ? 0.251 -8.683 14.012 1.00 94.25 202 VAL A C 1
ATOM 1500 O O . VAL A 1 202 ? -0.268 -7.935 13.183 1.00 94.25 202 VAL A O 1
ATOM 1503 N N . GLN A 1 203 ? 0.279 -8.400 15.318 1.00 95.38 203 GLN A N 1
ATOM 1504 C CA . GLN A 1 203 ? -0.163 -7.106 15.840 1.00 95.38 203 GLN A CA 1
ATOM 1505 C C . GLN A 1 203 ? 0.737 -5.994 15.298 1.00 95.38 203 GLN A C 1
ATOM 1507 O O . GLN A 1 203 ? 1.965 -6.092 15.371 1.00 95.38 203 GLN A O 1
ATOM 1512 N N . ILE A 1 204 ? 0.125 -4.937 14.776 1.00 96.00 204 ILE A N 1
ATOM 1513 C CA . ILE A 1 204 ? 0.813 -3.760 14.257 1.00 96.00 204 ILE A CA 1
ATOM 1514 C C . ILE A 1 204 ? 0.405 -2.534 15.073 1.00 96.00 204 ILE A C 1
ATOM 1516 O O . ILE A 1 204 ? -0.777 -2.306 15.322 1.00 96.00 204 ILE A O 1
ATOM 1520 N N . ASP A 1 205 ? 1.393 -1.742 15.484 1.00 96.50 205 ASP A N 1
ATOM 1521 C CA . ASP A 1 205 ? 1.175 -0.455 16.148 1.00 96.50 205 ASP A CA 1
ATOM 1522 C C . ASP A 1 205 ? 0.972 0.666 15.115 1.00 96.50 205 ASP A C 1
ATOM 1524 O O . ASP A 1 205 ? 1.398 0.573 13.959 1.00 96.50 205 ASP A O 1
ATOM 1528 N N . ASN A 1 206 ? 0.361 1.775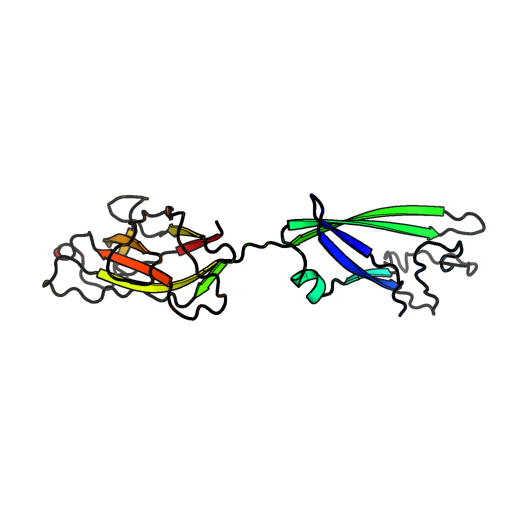 15.530 1.00 96.75 206 ASN A N 1
ATOM 1529 C CA . ASN A 1 206 ? 0.142 2.935 14.670 1.00 96.75 206 ASN A CA 1
ATOM 1530 C C . ASN A 1 206 ? 1.477 3.558 14.223 1.00 96.75 206 ASN A C 1
ATOM 1532 O O . ASN A 1 206 ? 2.270 4.040 15.034 1.00 96.75 206 ASN A O 1
ATOM 1536 N N . GLY A 1 207 ? 1.717 3.541 12.910 1.00 95.50 207 GLY A N 1
ATOM 1537 C CA . GLY A 1 207 ? 2.953 3.986 12.270 1.00 95.50 207 GLY A CA 1
ATOM 1538 C C . GLY A 1 207 ? 4.055 2.924 12.211 1.00 95.50 207 GLY A C 1
ATOM 1539 O O . GLY A 1 207 ? 5.130 3.215 11.686 1.00 95.50 207 GLY A O 1
ATOM 1540 N N . ALA A 1 208 ? 3.819 1.713 12.725 1.00 96.88 208 ALA A N 1
ATOM 1541 C CA . ALA A 1 208 ? 4.767 0.610 12.625 1.00 96.88 208 ALA A CA 1
ATOM 1542 C C . ALA A 1 208 ? 4.695 -0.079 11.256 1.00 96.88 208 ALA A C 1
ATOM 1544 O O . ALA A 1 208 ? 3.692 0.003 10.545 1.00 96.88 208 ALA A O 1
ATOM 1545 N N . THR A 1 209 ? 5.777 -0.777 10.907 1.00 97.56 209 THR A N 1
ATOM 1546 C CA . THR A 1 209 ? 5.907 -1.541 9.663 1.00 97.56 209 THR A CA 1
ATOM 1547 C C . THR A 1 209 ? 6.095 -3.017 9.979 1.00 97.56 209 THR A C 1
ATOM 1549 O O . THR A 1 209 ? 6.982 -3.370 10.756 1.00 97.56 209 THR A O 1
ATOM 1552 N N . VAL A 1 210 ? 5.312 -3.871 9.326 1.00 97.06 210 VAL A N 1
ATOM 1553 C CA . VAL A 1 210 ? 5.510 -5.322 9.294 1.00 97.06 210 VAL A CA 1
ATOM 1554 C C . VAL A 1 210 ? 6.232 -5.673 7.996 1.00 97.06 210 VAL A C 1
ATOM 1556 O O . VAL A 1 210 ? 5.831 -5.231 6.919 1.00 97.06 210 VAL A O 1
ATOM 1559 N N . THR A 1 211 ? 7.316 -6.434 8.112 1.00 96.75 211 THR A N 1
ATOM 1560 C CA . THR A 1 211 ? 8.177 -6.859 6.997 1.00 96.75 211 THR A CA 1
ATOM 1561 C C . THR A 1 211 ? 8.101 -8.366 6.782 1.00 96.75 211 THR A C 1
ATOM 1563 O O . THR A 1 211 ? 7.780 -9.097 7.719 1.00 96.75 211 THR A O 1
ATOM 1566 N N . GLY A 1 212 ? 8.503 -8.840 5.606 1.00 94.62 212 GLY A N 1
ATOM 1567 C CA . GLY A 1 212 ? 8.579 -10.261 5.279 1.00 94.62 212 GLY A CA 1
ATOM 1568 C C . GLY A 1 212 ? 7.226 -10.906 4.990 1.00 94.62 212 GLY A C 1
ATOM 1569 O O . GLY A 1 212 ? 7.107 -12.119 5.142 1.00 94.62 212 GLY A O 1
ATOM 1570 N N . MET A 1 213 ? 6.216 -10.119 4.605 1.00 96.06 213 MET A N 1
ATOM 1571 C CA . MET A 1 213 ? 4.900 -10.651 4.246 1.00 96.06 213 MET A CA 1
ATOM 1572 C C . MET A 1 213 ? 4.875 -11.162 2.810 1.00 96.06 213 MET A C 1
ATOM 1574 O O . MET A 1 213 ? 5.544 -10.616 1.928 1.00 96.06 213 MET A O 1
ATOM 1578 N N . ASN A 1 214 ? 4.078 -12.200 2.565 1.00 95.81 214 ASN A N 1
ATOM 1579 C CA . ASN A 1 214 ? 4.033 -12.889 1.282 1.00 95.81 214 ASN A CA 1
ATOM 1580 C C . ASN A 1 214 ? 2.897 -12.382 0.383 1.00 95.81 214 ASN A C 1
ATOM 1582 O O . ASN A 1 214 ? 1.708 -12.576 0.630 1.00 95.81 214 ASN A O 1
ATOM 1586 N N . GLY A 1 215 ? 3.276 -11.753 -0.726 1.00 94.50 215 GLY A N 1
ATOM 1587 C CA . GLY A 1 215 ? 2.362 -11.341 -1.786 1.00 94.50 215 GLY A CA 1
ATOM 1588 C C . GLY A 1 215 ? 2.163 -12.444 -2.826 1.00 94.50 215 GLY A C 1
ATOM 1589 O O . GLY A 1 215 ? 3.013 -13.313 -3.023 1.00 94.50 215 GLY A O 1
ATOM 1590 N N . THR A 1 216 ? 1.070 -12.382 -3.583 1.00 94.56 216 THR A N 1
ATOM 1591 C CA . THR A 1 216 ? 0.931 -13.214 -4.777 1.00 94.56 216 THR A CA 1
ATOM 1592 C C . THR A 1 216 ? 1.766 -12.635 -5.915 1.00 94.56 216 THR A C 1
ATOM 1594 O O . THR A 1 216 ? 1.784 -11.429 -6.151 1.00 94.56 216 THR A O 1
ATOM 1597 N N . THR A 1 217 ? 2.423 -13.496 -6.687 1.00 92.81 217 THR A N 1
ATOM 1598 C CA . THR A 1 217 ? 3.065 -13.103 -7.953 1.00 92.81 217 THR A CA 1
ATOM 1599 C C . THR A 1 217 ? 2.088 -13.159 -9.131 1.00 92.81 217 THR A C 1
ATOM 1601 O O . THR A 1 217 ? 2.428 -12.794 -10.258 1.00 92.81 217 THR A O 1
ATOM 1604 N N . ASN A 1 218 ? 0.841 -13.587 -8.895 1.00 92.50 218 ASN A N 1
ATOM 1605 C CA . ASN A 1 218 ? -0.207 -13.562 -9.900 1.00 92.50 218 ASN A CA 1
ATOM 1606 C C . ASN A 1 218 ? -0.905 -12.196 -9.913 1.00 92.50 218 ASN A C 1
ATOM 1608 O O . ASN A 1 218 ? -1.794 -11.929 -9.107 1.00 92.50 218 ASN A O 1
ATOM 1612 N N . ARG A 1 219 ? -0.560 -11.364 -10.901 1.00 90.94 219 ARG A N 1
ATOM 1613 C CA . ARG A 1 219 ? -1.094 -10.000 -11.077 1.00 90.94 219 ARG A CA 1
ATOM 1614 C C . ARG A 1 219 ? -2.620 -9.913 -11.171 1.00 90.94 219 ARG A C 1
ATOM 1616 O O . ARG A 1 219 ? -3.186 -8.850 -10.937 1.00 90.94 219 ARG A O 1
ATOM 1623 N N . SER A 1 220 ? -3.295 -11.010 -11.524 1.00 89.44 220 SER A N 1
ATOM 1624 C CA . SER A 1 220 ? -4.761 -11.043 -11.566 1.00 89.44 220 SER A CA 1
ATOM 1625 C C . SER A 1 220 ? -5.418 -11.094 -10.185 1.00 89.44 220 SER A C 1
ATOM 1627 O O . SER A 1 220 ? -6.612 -10.822 -10.113 1.00 89.44 220 SER A O 1
ATOM 1629 N N . CYS A 1 221 ? -4.669 -11.390 -9.111 1.00 91.44 221 CYS A N 1
ATOM 1630 C CA . CYS A 1 221 ? -5.203 -11.541 -7.754 1.00 91.44 221 CYS A CA 1
ATOM 1631 C C . CYS A 1 221 ? -6.439 -12.464 -7.714 1.00 91.44 221 CYS A C 1
ATOM 1633 O O . CYS A 1 221 ? -7.541 -12.016 -7.399 1.00 91.44 221 CYS A O 1
ATOM 1635 N N . PRO A 1 222 ? -6.295 -13.756 -8.076 1.00 88.50 222 PRO A N 1
ATOM 1636 C CA . PRO A 1 222 ? -7.438 -14.660 -8.237 1.00 88.50 222 PRO A CA 1
ATOM 1637 C C . PRO A 1 222 ? -8.160 -14.998 -6.921 1.00 88.50 222 PRO A C 1
ATOM 1639 O O . PRO A 1 222 ? -9.219 -15.618 -6.955 1.00 88.50 222 PRO A O 1
ATOM 1642 N N . GLY A 1 223 ? -7.589 -14.619 -5.779 1.00 90.69 223 GLY A N 1
ATOM 1643 C CA . GLY A 1 223 ? -8.162 -14.770 -4.449 1.00 90.69 223 GLY A CA 1
ATOM 1644 C C . GLY A 1 223 ? -7.436 -13.871 -3.453 1.00 90.69 223 GLY A C 1
ATOM 1645 O O . GLY A 1 223 ? -6.437 -13.237 -3.803 1.00 90.69 223 GLY A O 1
ATOM 1646 N N . ASN A 1 224 ? -7.948 -13.830 -2.228 1.00 94.56 224 ASN A N 1
ATOM 1647 C CA . ASN A 1 224 ? -7.331 -13.091 -1.136 1.00 94.56 224 ASN A CA 1
ATOM 1648 C C . ASN A 1 224 ? -6.144 -13.883 -0.578 1.00 94.56 224 ASN A C 1
ATOM 1650 O O . ASN A 1 224 ? -6.208 -15.106 -0.451 1.00 94.56 224 ASN A O 1
ATOM 1654 N N . ASN A 1 225 ? -5.057 -13.177 -0.293 1.00 94.25 225 ASN A N 1
ATOM 1655 C CA . ASN A 1 225 ? -3.813 -13.722 0.256 1.00 94.25 225 ASN A CA 1
ATOM 1656 C C . ASN A 1 225 ? -3.271 -12.840 1.384 1.00 94.25 225 ASN A C 1
ATOM 1658 O O . ASN A 1 225 ? -2.095 -12.904 1.700 1.00 94.25 225 ASN A O 1
ATOM 1662 N N . ALA A 1 226 ? -4.094 -11.937 1.899 1.00 95.50 226 ALA A N 1
ATOM 1663 C CA . ALA A 1 226 ? -3.763 -11.085 3.016 1.00 95.50 226 ALA A CA 1
ATOM 1664 C C . ALA A 1 226 ? -5.046 -10.752 3.768 1.00 95.50 226 ALA A C 1
ATOM 1666 O O . ALA A 1 226 ? -6.147 -10.815 3.207 1.00 95.50 226 ALA A O 1
ATOM 1667 N N . SER A 1 227 ? -4.914 -10.403 5.037 1.00 95.25 227 SER A N 1
ATOM 1668 C CA . SER A 1 227 ? -6.038 -9.958 5.843 1.00 95.25 227 SER A CA 1
ATOM 1669 C C . SER A 1 227 ? -5.628 -8.876 6.831 1.00 95.25 227 SER A C 1
ATOM 1671 O O . SER A 1 227 ? -4.447 -8.647 7.111 1.00 95.25 227 SER A O 1
ATOM 1673 N N . ILE A 1 228 ? -6.628 -8.128 7.282 1.00 95.19 2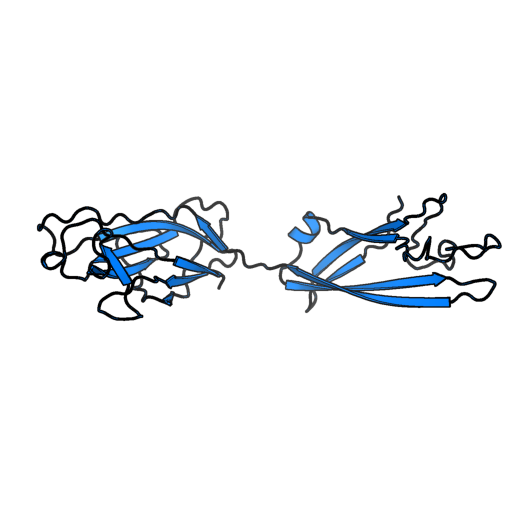28 ILE A N 1
ATOM 1674 C CA . ILE A 1 228 ? -6.519 -7.137 8.341 1.00 95.19 228 ILE A CA 1
ATOM 1675 C C . ILE A 1 228 ? -7.654 -7.384 9.321 1.00 95.19 228 ILE A C 1
ATOM 1677 O O . ILE A 1 228 ? -8.779 -7.647 8.909 1.00 95.19 228 ILE A O 1
ATOM 1681 N N . TYR A 1 229 ? -7.361 -7.325 10.609 1.00 94.56 229 TYR A N 1
ATOM 1682 C CA . TYR A 1 229 ? -8.307 -7.666 11.663 1.00 94.56 229 TYR A CA 1
ATOM 1683 C C . TYR A 1 229 ? -8.187 -6.666 12.804 1.00 94.56 229 TYR A C 1
ATOM 1685 O O . TYR A 1 229 ? -7.079 -6.319 13.212 1.00 94.56 229 TYR A O 1
ATOM 1693 N N . ALA A 1 230 ? -9.319 -6.177 13.298 1.00 95.00 230 ALA A N 1
ATOM 1694 C CA . ALA A 1 230 ? -9.376 -5.185 14.359 1.00 95.00 230 ALA A CA 1
ATOM 1695 C C . ALA A 1 230 ? -10.142 -5.738 15.562 1.00 95.00 230 ALA A C 1
ATOM 1697 O O . ALA A 1 230 ? -11.219 -6.305 15.408 1.00 95.00 230 ALA A O 1
ATOM 1698 N N . VAL A 1 231 ? -9.600 -5.528 16.764 1.00 94.75 231 VAL A N 1
ATOM 1699 C CA . VAL A 1 231 ? -10.201 -5.972 18.031 1.00 94.75 231 VAL A CA 1
ATOM 1700 C C . VAL A 1 231 ? -10.265 -4.804 18.991 1.00 94.75 231 VAL A C 1
ATOM 1702 O O . VAL A 1 231 ? -9.235 -4.238 19.351 1.00 94.75 23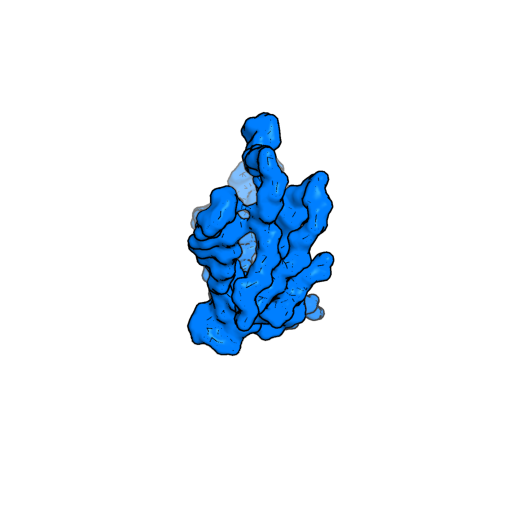1 VAL A O 1
ATOM 1705 N N . THR A 1 232 ? -11.453 -4.440 19.465 1.00 95.44 232 THR A N 1
ATOM 1706 C CA . THR A 1 232 ? -11.567 -3.381 20.474 1.00 95.44 232 THR A CA 1
ATOM 1707 C C . THR A 1 232 ? -10.902 -3.810 21.779 1.00 95.44 232 THR A C 1
ATOM 1709 O O . THR A 1 232 ? -11.225 -4.870 22.317 1.00 95.44 232 THR A O 1
ATOM 1712 N N . THR A 1 233 ? -10.050 -2.954 22.331 1.00 93.38 233 THR A N 1
ATOM 1713 C CA . THR A 1 233 ? -9.386 -3.146 23.630 1.00 93.38 233 THR A CA 1
ATOM 1714 C C . THR A 1 233 ? -9.860 -2.146 24.684 1.00 93.38 233 THR A C 1
ATOM 1716 O O . THR A 1 233 ? -9.680 -2.364 25.884 1.00 93.38 233 THR A O 1
ATOM 1719 N N . GLY A 1 234 ? -10.517 -1.062 24.256 1.00 87.31 234 GLY A N 1
ATOM 1720 C CA . GLY A 1 234 ? -11.164 -0.096 25.137 1.00 87.31 234 GLY A CA 1
ATOM 1721 C C . GLY A 1 234 ? -12.391 -0.657 25.870 1.00 87.31 234 GLY A C 1
ATOM 1722 O O . GLY A 1 234 ? -13.062 -1.580 25.414 1.00 87.31 234 GLY A O 1
ATOM 1723 N N . ASN A 1 235 ? -12.732 -0.060 27.017 1.00 89.31 235 ASN A N 1
ATOM 1724 C CA . ASN A 1 235 ? -13.921 -0.439 27.785 1.00 89.31 235 ASN A CA 1
ATOM 1725 C C . ASN A 1 235 ? -15.204 0.063 27.103 1.00 89.31 235 ASN A C 1
ATOM 1727 O O . ASN A 1 235 ? -15.657 1.176 27.375 1.00 89.31 235 ASN A O 1
ATOM 1731 N N . LEU A 1 236 ? -15.818 -0.789 26.280 1.00 92.50 236 LEU A N 1
ATOM 1732 C CA . LEU A 1 236 ? -17.063 -0.488 25.565 1.00 92.50 236 LEU A CA 1
ATOM 1733 C C . LEU A 1 236 ? -18.204 -0.043 26.497 1.00 92.50 236 LEU A C 1
ATOM 1735 O O . LEU A 1 236 ? -18.977 0.842 26.139 1.00 92.50 236 LEU A O 1
ATOM 1739 N N . GLY A 1 237 ? -18.271 -0.573 27.724 1.00 92.00 237 GLY A N 1
ATOM 1740 C CA . GLY A 1 237 ? -19.302 -0.212 28.706 1.00 92.00 237 GLY A CA 1
ATOM 1741 C C . GLY A 1 237 ? -19.121 1.130 29.391 1.00 92.00 237 GLY A C 1
ATOM 1742 O O . GLY A 1 237 ? -20.079 1.656 29.957 1.00 92.00 237 GLY A O 1
ATOM 1743 N N . ALA A 1 238 ? -17.918 1.695 29.331 1.00 91.12 238 ALA A N 1
ATOM 1744 C CA . ALA A 1 238 ? -17.659 3.062 29.763 1.00 91.12 238 ALA A CA 1
ATOM 1745 C C . ALA A 1 238 ? -17.760 4.073 28.608 1.00 91.12 238 ALA A C 1
ATOM 1747 O O . ALA A 1 238 ? -17.813 5.279 28.863 1.00 91.12 238 ALA A O 1
ATOM 1748 N N . SER A 1 239 ? -17.788 3.602 27.359 1.00 93.19 239 SER A N 1
ATOM 1749 C CA . SER A 1 239 ? -17.866 4.454 26.176 1.00 93.19 239 SER A CA 1
ATOM 1750 C C . SER A 1 239 ? -19.233 5.115 26.028 1.00 93.19 239 SER A C 1
ATOM 1752 O O . SER A 1 239 ? -20.268 4.619 26.479 1.00 93.19 239 SER A O 1
ATOM 1754 N N . ARG A 1 240 ? -19.244 6.282 25.382 1.00 94.88 240 ARG A N 1
ATOM 1755 C CA . ARG A 1 240 ? -20.481 6.994 25.054 1.00 94.88 240 ARG A CA 1
ATOM 1756 C C . ARG A 1 240 ? -21.264 6.221 23.995 1.00 94.88 240 ARG A C 1
ATOM 1758 O O . ARG A 1 240 ? -20.695 5.696 23.048 1.00 94.88 240 ARG A O 1
ATOM 1765 N N . ALA A 1 241 ? -22.587 6.181 24.125 1.00 94.25 241 ALA A N 1
ATOM 1766 C CA . ALA A 1 241 ? -23.430 5.621 23.073 1.00 94.25 241 ALA A CA 1
ATOM 1767 C C . ALA A 1 241 ? -23.326 6.481 21.800 1.00 94.25 241 ALA A C 1
ATOM 1769 O O . ALA A 1 241 ? -23.350 7.709 21.877 1.00 94.25 241 ALA A O 1
ATOM 1770 N N . GLY A 1 242 ? -23.228 5.846 20.633 1.00 95.69 242 GLY A N 1
ATOM 1771 C CA . GLY A 1 242 ? -23.135 6.543 19.350 1.00 95.69 242 GLY A CA 1
ATOM 1772 C C . GLY A 1 242 ? -22.469 5.701 18.267 1.00 95.69 242 GLY A C 1
ATOM 1773 O O . GLY A 1 242 ? -22.115 4.547 18.499 1.00 95.69 242 GLY A O 1
ATOM 1774 N N . ALA A 1 243 ? -22.316 6.291 17.082 1.00 97.19 243 ALA A N 1
ATOM 1775 C CA . ALA A 1 243 ? -21.571 5.695 15.979 1.00 97.19 243 ALA A CA 1
ATOM 1776 C C . ALA A 1 243 ? -20.104 6.130 16.038 1.00 97.19 243 ALA A C 1
ATOM 1778 O O . ALA A 1 243 ? -19.816 7.312 16.253 1.00 97.19 243 ALA A O 1
ATOM 1779 N N . TYR A 1 244 ? -19.201 5.181 15.815 1.00 97.38 244 TYR A N 1
ATOM 1780 C CA . TYR A 1 244 ? -17.758 5.381 15.865 1.00 97.38 244 TYR A CA 1
ATOM 1781 C C . TYR A 1 244 ? -17.126 5.080 14.508 1.00 97.38 244 TYR A C 1
ATOM 1783 O O . TYR A 1 244 ? -17.581 4.185 13.802 1.00 97.38 244 TYR A O 1
ATOM 1791 N N . SER A 1 245 ? -16.075 5.813 14.146 1.00 96.81 245 SER A N 1
ATOM 1792 C CA . SER A 1 245 ? -15.323 5.565 12.911 1.00 96.81 245 SER A CA 1
ATOM 1793 C C . SER A 1 245 ? -13.869 6.012 13.037 1.00 96.81 245 SER A C 1
ATOM 1795 O O . SER A 1 245 ? -13.563 6.925 13.804 1.00 96.81 245 SER A O 1
ATOM 1797 N N . ALA A 1 246 ? -12.986 5.410 12.245 1.00 95.94 246 ALA A N 1
ATOM 1798 C CA . ALA A 1 246 ? -11.638 5.905 11.988 1.00 95.94 246 ALA A CA 1
ATOM 1799 C C . ALA A 1 246 ? -11.221 5.561 10.558 1.00 95.94 246 ALA A C 1
ATOM 1801 O O . ALA A 1 246 ? -11.841 4.726 9.903 1.00 95.94 246 ALA A O 1
ATOM 1802 N N . MET A 1 247 ? -10.151 6.199 10.091 1.00 95.81 247 MET A N 1
ATOM 1803 C CA . MET A 1 247 ? -9.513 5.879 8.820 1.00 95.81 247 MET A CA 1
ATOM 1804 C C . MET A 1 247 ? -8.103 5.360 9.088 1.00 95.81 247 MET A C 1
ATOM 1806 O O . MET A 1 247 ? -7.272 6.082 9.641 1.00 95.81 247 MET A O 1
ATOM 1810 N N . VAL A 1 248 ? -7.832 4.130 8.658 1.00 95.88 248 VAL A N 1
ATOM 1811 C CA . VAL A 1 248 ? -6.483 3.560 8.641 1.00 95.88 248 VAL A CA 1
ATOM 1812 C C . VAL A 1 248 ? -5.930 3.674 7.226 1.00 95.88 248 VAL A C 1
ATOM 1814 O O . VAL A 1 248 ? -6.552 3.239 6.262 1.00 95.88 248 VAL A O 1
ATOM 1817 N N . THR A 1 249 ? -4.752 4.272 7.095 1.00 96.31 249 THR A N 1
ATOM 1818 C CA . THR A 1 249 ? -3.982 4.303 5.852 1.00 96.31 249 THR A CA 1
ATOM 1819 C C . THR A 1 249 ? -2.982 3.156 5.865 1.00 96.31 249 THR A C 1
ATOM 1821 O O . THR A 1 249 ? -2.096 3.122 6.723 1.00 96.31 249 THR A O 1
ATOM 1824 N N . LEU A 1 250 ? -3.117 2.244 4.902 1.00 95.50 250 LEU A N 1
ATOM 1825 C CA . LEU A 1 250 ? -2.152 1.179 4.648 1.00 95.50 250 LEU A CA 1
ATOM 1826 C C . LEU A 1 250 ? -1.195 1.611 3.534 1.00 95.50 250 LEU A C 1
ATOM 1828 O O . LEU A 1 250 ? -1.622 1.890 2.413 1.00 95.50 250 LEU A O 1
ATOM 1832 N N . THR A 1 251 ? 0.098 1.640 3.834 1.00 96.00 251 THR A N 1
ATOM 1833 C CA . THR A 1 251 ? 1.162 1.835 2.845 1.00 96.00 251 THR A CA 1
ATOM 1834 C C . THR A 1 251 ? 1.812 0.488 2.583 1.00 96.00 251 THR A C 1
ATOM 1836 O O . THR A 1 251 ? 2.368 -0.107 3.502 1.00 96.00 251 THR A O 1
ATOM 1839 N N . VAL A 1 252 ? 1.741 0.010 1.342 1.00 95.44 252 VAL A N 1
ATOM 1840 C CA . VAL A 1 252 ? 2.302 -1.282 0.929 1.00 95.44 252 VAL A CA 1
ATOM 1841 C C . VAL A 1 252 ? 3.438 -1.035 -0.048 1.00 95.44 252 VAL A C 1
ATOM 1843 O O . VAL A 1 252 ? 3.270 -0.304 -1.025 1.00 95.44 252 VAL A O 1
ATOM 1846 N N . GLU A 1 253 ? 4.589 -1.646 0.203 1.00 93.88 253 GLU A N 1
ATOM 1847 C CA . GLU A 1 253 ? 5.786 -1.474 -0.616 1.00 93.88 253 GLU A CA 1
ATOM 1848 C C . GLU A 1 253 ? 6.425 -2.834 -0.920 1.00 93.88 253 GLU A C 1
ATOM 1850 O O . GLU A 1 253 ? 6.454 -3.698 -0.040 1.00 93.88 253 GLU A O 1
ATOM 1855 N N . PRO A 1 254 ? 6.982 -3.033 -2.125 1.00 91.75 254 PRO A N 1
ATOM 1856 C CA . PRO A 1 254 ? 7.801 -4.202 -2.417 1.00 91.75 254 PRO A CA 1
ATOM 1857 C C . PRO A 1 254 ? 8.999 -4.313 -1.469 1.00 91.75 254 PRO A C 1
ATOM 1859 O O . PRO A 1 254 ? 9.620 -3.304 -1.100 1.00 91.75 254 PRO A O 1
ATOM 1862 N N . GLU A 1 255 ? 9.335 -5.553 -1.125 1.00 89.19 255 GLU A N 1
ATOM 1863 C CA . GLU A 1 255 ? 10.608 -5.922 -0.496 1.00 89.19 255 GLU A CA 1
ATOM 1864 C C . GLU A 1 255 ? 11.601 -6.484 -1.512 1.00 89.19 255 GLU A C 1
ATOM 1866 O O . GLU A 1 255 ? 11.166 -7.221 -2.435 1.00 89.19 255 GLU A O 1
#

Foldseek 3Di:
DDWAPDFFWWAFDVGDWIFTKTKDKDFDDPDDDDDDDYDDDDPDHPDDDDDPPDDPDCQDPNDRPPGMDMDMGTDPVSLVPTDFHKTKGKDWDWDWDDDPPDIDIDIDIDIDMDGGHQWDKDKAQDDDWDQDDDDPPDQKTKTKGFIAIATLVQWKKKFKAWPAADPVPRFWDWWAFPVDGPFTWTKWKFKAQQRDAPDDGDTGTHGGMDGGHGHDNPPVCPDTRMMMMMMTPGRPVVGDDHDIGTDMDMDMTHD

Sequence (255 aa):
MTTGDGQFQLSRTGGGSIIPFALEYEWFDDVSSTTEILGYNTPSAPHMGGKRSGGINCNINGTRVDNGRVTMHINEADLSAALNGDYVGLLTVVHTGGIGMSQVRTRNNLRITLTKDSTEIQLRNLDTVELGSWDLASPTLDDGEAYCVYSSTGAYRLTASSTTQGSGGPASFAIENTAEPGNYIDYDLYVDDDGNAQVGGVQIDNGATVTGMNGTTNRSCPGNNASIYAVTTGNLGASRAGAYSAMVTLTVEPE

pLDDT: mean 79.34, std 20.3, range [32.0, 97.69]